Protein AF-A0A4Y7TVX5-F1 (afdb_monomer_lite)

Secondary structure (DSSP, 8-state):
------PPPPPPPP---------------------HHHHHHHHHHHHHHHHHHT-S-HHHHHHHHHHHHHHHHHHHHHHHTTT-PPPHHHHHHHHHHHHHHHHHHHHHHH-HHHHHHHHHHHHT-TT--SS--SPPPP-TT-TTHHHHHHHHHHHTHHHHHHHHH-GGG--GGGPPPHHHHHHHHHHHHHHHHHHHHHHHH--

Organism: Coprinellus micaceus (NCBI:txid71717)

Foldseek 3Di:
DDDDDDDDDDDDDDDDDDDDDDDDDDDDDPPPPDDLPVLLVVLVCVVVVVVVVPDPDPPVVVVVVVVVVVVVVVVQVVCVVVVRHDDPVNVSLQVSLLSLLQVLLVLCVVDPVSVVLLQVLLVPDPVNPDPDRGAQHQDPVDPCSSLSSLVSCLSCVVSVCVSCVDVVNVSVSSDRDPSSSVVSVVVNVVVVVVVVVCVVVVD

Sequence (203 aa):
MSFFFKKRKPSKKIKAKADGTEELVDADADVDGYDDVEDDEVVRDEVEVDDAELADDDGSVAYNKAVVYSMRDKAILAMEDKGIILSTRDVNEALAIMPKVSGLARRVHDSAVLKERFDNLVAGDPTQNGMKHSLDRCVPTWWNSDHACLKAHLHFCKQVEQLTGLSENKLHAYRLTNGQWTITKELVEALAVCDIFIFIFIR

Radius of gyration: 21.41 Å; chains: 1; bounding box: 54×62×56 Å

Structure (mmCIF, N/CA/C/O backbone):
data_AF-A0A4Y7TVX5-F1
#
_entry.id   AF-A0A4Y7TVX5-F1
#
loop_
_atom_site.group_PDB
_atom_site.id
_atom_site.type_symbol
_atom_site.label_atom_id
_atom_site.label_alt_id
_atom_site.label_comp_id
_atom_site.label_asym_id
_atom_site.label_entity_id
_atom_site.label_seq_id
_atom_site.pdbx_PDB_ins_code
_atom_site.Cartn_x
_atom_site.Cartn_y
_atom_site.Cartn_z
_atom_site.occupancy
_atom_site.B_iso_or_equiv
_atom_site.auth_seq_id
_atom_site.auth_comp_id
_atom_site.auth_asym_id
_atom_site.auth_atom_id
_atom_site.pdbx_PDB_model_num
ATOM 1 N N . MET A 1 1 ? -9.797 -45.706 -3.598 1.00 39.34 1 MET A N 1
ATOM 2 C CA . MET A 1 1 ? -9.088 -44.901 -4.615 1.00 39.34 1 MET A CA 1
ATOM 3 C C . MET A 1 1 ? -10.090 -44.459 -5.666 1.00 39.34 1 MET A C 1
ATOM 5 O O . MET A 1 1 ? -10.582 -45.299 -6.405 1.00 39.34 1 MET A O 1
ATOM 9 N N . SER A 1 2 ? -10.413 -43.170 -5.714 1.00 41.44 2 SER A N 1
ATOM 10 C CA . SER A 1 2 ? -11.174 -42.565 -6.811 1.00 41.44 2 SER A CA 1
ATOM 11 C C . SER A 1 2 ? -10.702 -41.126 -6.965 1.00 41.44 2 SER A C 1
ATOM 13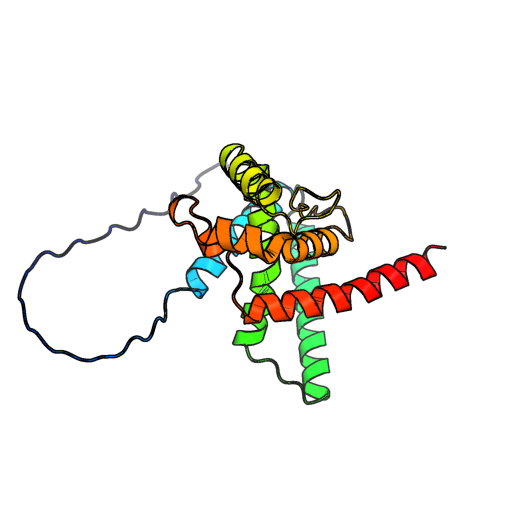 O O . SER A 1 2 ? -10.893 -40.295 -6.080 1.00 41.44 2 SER A O 1
ATOM 15 N N . PHE A 1 3 ? -10.011 -40.900 -8.071 1.00 42.12 3 PHE A N 1
ATOM 16 C CA . PHE A 1 3 ? -9.349 -39.671 -8.467 1.00 42.12 3 PHE A CA 1
ATOM 17 C C . PHE A 1 3 ? -10.253 -38.837 -9.396 1.00 42.12 3 PHE A C 1
ATOM 19 O O . PHE A 1 3 ? -10.979 -39.391 -10.215 1.00 42.12 3 PHE A O 1
ATOM 26 N N . PHE A 1 4 ? -10.134 -37.510 -9.275 1.00 48.91 4 PHE A N 1
ATOM 27 C CA . PHE A 1 4 ? -10.385 -36.462 -10.278 1.00 48.91 4 PHE A CA 1
ATOM 28 C C . PHE A 1 4 ? -11.725 -36.415 -11.037 1.00 48.91 4 PHE A C 1
ATOM 30 O O . PHE A 1 4 ? -11.845 -36.947 -12.131 1.00 48.91 4 PHE A O 1
ATOM 37 N N . PHE A 1 5 ? -12.633 -35.540 -10.586 1.00 51.53 5 PHE A N 1
ATOM 38 C CA . PHE A 1 5 ? -13.406 -34.684 -11.501 1.00 51.53 5 PHE A CA 1
ATOM 39 C C . PHE A 1 5 ? -13.570 -33.279 -10.901 1.00 51.53 5 PHE A C 1
ATOM 41 O O . PHE A 1 5 ? -14.533 -32.977 -10.198 1.00 51.53 5 PHE A O 1
ATOM 48 N N . LYS A 1 6 ? -12.611 -32.393 -11.196 1.00 56.97 6 LYS A N 1
ATOM 49 C CA . LYS A 1 6 ? -12.739 -30.947 -10.961 1.00 56.97 6 LYS A CA 1
ATOM 50 C C . LYS A 1 6 ? -13.769 -30.409 -11.961 1.00 56.97 6 LYS A C 1
ATOM 52 O O . LYS A 1 6 ? -13.520 -30.404 -13.166 1.00 56.97 6 LYS A O 1
ATOM 57 N N . LYS A 1 7 ? -14.954 -30.008 -11.488 1.00 59.69 7 LYS A N 1
ATOM 58 C CA . LYS A 1 7 ? -15.980 -29.390 -12.346 1.00 59.69 7 LYS A CA 1
ATOM 59 C C . LYS A 1 7 ? -15.455 -28.039 -12.848 1.00 59.69 7 LYS A C 1
ATOM 61 O O . LYS A 1 7 ? -15.135 -27.168 -12.044 1.00 59.69 7 LYS A O 1
ATOM 66 N N . ARG A 1 8 ? -15.351 -27.864 -14.172 1.00 50.06 8 ARG A N 1
ATOM 67 C CA . ARG A 1 8 ? -15.027 -26.565 -14.790 1.00 50.06 8 ARG A CA 1
ATOM 68 C C . ARG A 1 8 ? -16.140 -25.558 -14.467 1.00 50.06 8 ARG A C 1
ATOM 70 O O . ARG A 1 8 ? -17.311 -25.867 -14.684 1.00 50.06 8 ARG A O 1
ATOM 77 N N . LYS A 1 9 ? -15.784 -24.366 -13.972 1.00 65.12 9 LYS A N 1
ATOM 78 C CA . LYS A 1 9 ? -16.726 -23.241 -13.826 1.00 65.12 9 LYS A CA 1
ATOM 79 C C . LYS A 1 9 ? -17.190 -22.787 -15.229 1.00 65.12 9 LYS A C 1
ATOM 81 O O . LYS A 1 9 ? -16.352 -22.721 -16.130 1.00 65.12 9 LYS A O 1
ATOM 86 N N . PRO A 1 10 ? -18.484 -22.497 -15.457 1.00 49.22 10 PRO A N 1
ATOM 87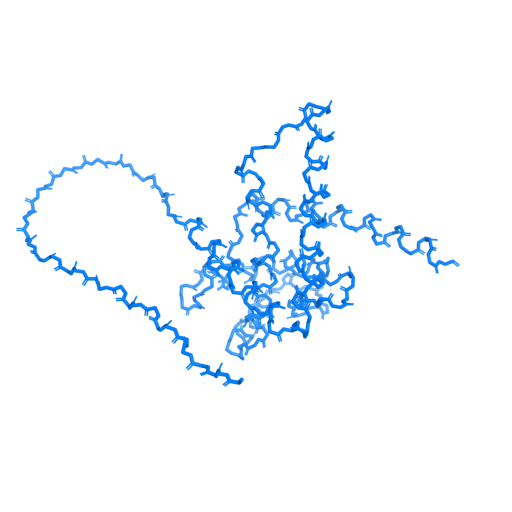 C CA . PRO A 1 10 ? -18.955 -22.003 -16.750 1.00 49.22 10 PRO A CA 1
ATOM 88 C C . PRO A 1 10 ? -18.525 -20.544 -16.979 1.00 49.22 10 PRO A C 1
ATOM 90 O O . PRO A 1 10 ? -18.664 -19.705 -16.093 1.00 49.22 10 PRO A O 1
ATOM 93 N N . SER A 1 11 ? -18.031 -20.233 -18.180 1.00 41.69 11 SER A N 1
ATOM 94 C CA . SER A 1 11 ? -17.676 -18.869 -18.595 1.00 41.69 11 SER A CA 1
ATOM 95 C C . SER A 1 11 ? -18.926 -17.992 -18.762 1.00 41.69 11 SER A C 1
ATOM 97 O O . SER A 1 11 ? -19.876 -18.387 -19.448 1.00 41.69 11 SER A O 1
ATOM 99 N N . LYS A 1 12 ? -18.914 -16.789 -18.177 1.00 54.34 12 LYS A N 1
ATOM 100 C CA . LYS A 1 12 ? -19.988 -15.784 -18.262 1.00 54.34 12 LYS A CA 1
ATOM 101 C C . LYS A 1 12 ? -20.145 -15.321 -19.723 1.00 54.34 12 LYS A C 1
ATOM 103 O O . LYS A 1 12 ? -19.184 -14.876 -20.341 1.00 54.34 12 LYS A O 1
ATOM 108 N N . LYS A 1 13 ? -21.346 -15.453 -20.298 1.00 39.19 13 LYS A N 1
ATOM 109 C CA . LYS A 1 13 ? -21.673 -14.935 -21.640 1.00 39.19 13 LYS A CA 1
ATOM 110 C C . LYS A 1 13 ? -22.121 -13.479 -21.520 1.00 39.19 13 LYS A C 1
ATOM 112 O O . LYS A 1 13 ? -23.157 -13.220 -20.912 1.00 39.19 13 LYS A O 1
ATOM 117 N N . ILE A 1 14 ? -21.377 -12.554 -22.122 1.00 34.06 14 ILE A N 1
ATOM 118 C CA . ILE A 1 14 ? -21.782 -11.149 -22.258 1.00 34.06 14 ILE A CA 1
ATOM 119 C C . ILE A 1 14 ? -22.805 -11.066 -23.399 1.00 34.06 14 ILE A C 1
ATOM 121 O O . ILE A 1 14 ? -22.520 -11.469 -24.526 1.00 34.06 14 ILE A O 1
ATOM 125 N N . LYS A 1 15 ? -24.019 -10.590 -23.106 1.00 35.41 15 LYS A N 1
ATOM 126 C CA . LYS A 1 15 ? -25.017 -10.246 -24.127 1.00 35.41 15 LYS A CA 1
ATOM 127 C C . LYS A 1 15 ? -24.782 -8.799 -24.553 1.00 35.41 15 LYS A C 1
ATOM 129 O O . LYS A 1 15 ? -25.090 -7.894 -23.788 1.00 35.41 15 LYS A O 1
ATOM 134 N N . ALA A 1 16 ? -24.288 -8.591 -25.769 1.00 34.50 16 ALA A N 1
ATOM 135 C CA . ALA A 1 16 ? -24.396 -7.299 -26.434 1.00 34.50 16 ALA A CA 1
ATOM 136 C C . ALA A 1 16 ? -25.861 -7.083 -26.848 1.00 34.50 16 ALA A C 1
ATOM 138 O O . ALA A 1 16 ? -26.451 -7.950 -27.499 1.00 34.50 16 ALA A O 1
ATOM 139 N N . LYS A 1 17 ? -26.456 -5.951 -26.466 1.00 34.97 17 LYS A N 1
ATOM 140 C CA . LYS A 1 17 ? -27.671 -5.443 -27.107 1.00 34.97 17 LYS A CA 1
ATOM 141 C C . LYS A 1 17 ? -27.288 -4.234 -27.949 1.00 34.97 17 LYS A C 1
ATOM 143 O O . LYS A 1 17 ? -26.806 -3.244 -27.416 1.00 34.97 17 LYS A O 1
ATOM 148 N N . ALA A 1 18 ? -27.501 -4.366 -29.252 1.00 35.66 18 ALA A N 1
ATOM 149 C CA . ALA A 1 18 ? -27.709 -3.243 -30.145 1.00 35.66 18 ALA A CA 1
ATOM 150 C C . ALA A 1 18 ? -29.153 -2.764 -29.961 1.00 35.66 18 ALA A C 1
ATOM 152 O O . ALA A 1 18 ? -30.051 -3.605 -29.980 1.00 35.66 18 ALA A O 1
ATOM 153 N N . ASP A 1 19 ? -29.358 -1.467 -29.760 1.00 31.84 19 ASP A N 1
ATOM 154 C CA . ASP A 1 19 ? -30.293 -0.671 -30.562 1.00 31.84 19 ASP A CA 1
ATOM 155 C C . ASP A 1 19 ? -30.074 0.812 -30.246 1.00 31.84 19 ASP A C 1
ATOM 157 O O . ASP A 1 19 ? -29.881 1.180 -29.087 1.00 31.84 19 ASP A O 1
ATOM 161 N N . GLY A 1 20 ? -30.037 1.639 -31.284 1.00 32.59 20 GLY A N 1
ATOM 162 C CA . GLY A 1 20 ? -29.835 3.074 -31.164 1.00 32.59 20 GLY A CA 1
ATOM 163 C C . GLY A 1 20 ? -31.165 3.786 -30.983 1.00 32.59 20 GLY A C 1
ATOM 164 O O . GLY A 1 20 ? -32.088 3.584 -31.765 1.00 32.59 20 GLY A O 1
ATOM 165 N N . THR A 1 21 ? -31.254 4.675 -29.999 1.00 27.78 21 THR A N 1
ATOM 166 C CA . THR A 1 21 ? -32.094 5.869 -30.113 1.00 27.78 21 THR A CA 1
ATOM 167 C C . THR A 1 21 ? -31.519 6.957 -29.215 1.00 27.78 21 THR A C 1
ATOM 169 O O . THR A 1 21 ? -31.191 6.730 -28.055 1.00 27.78 21 THR A O 1
ATOM 172 N N . GLU A 1 22 ? -31.332 8.114 -29.822 1.00 31.73 22 GLU A N 1
ATOM 173 C CA . GLU A 1 22 ? -30.731 9.328 -29.298 1.00 31.73 22 GLU A CA 1
ATOM 174 C C . GLU A 1 22 ? -31.824 10.170 -28.632 1.00 31.73 22 GLU A C 1
ATOM 176 O O . GLU A 1 22 ? -32.790 10.561 -29.284 1.00 31.73 22 GLU A O 1
ATOM 181 N N . GLU A 1 23 ? -31.674 10.445 -27.336 1.00 27.95 23 GLU A N 1
ATOM 182 C CA . GLU A 1 23 ? -32.409 11.501 -26.641 1.00 27.95 23 GLU A CA 1
ATOM 183 C C . GLU A 1 23 ? -31.447 12.215 -25.683 1.00 27.95 23 GLU A C 1
ATOM 185 O O . GLU A 1 23 ? -30.869 11.616 -24.776 1.00 27.95 23 GLU A O 1
ATOM 190 N N . LEU A 1 24 ? -31.228 13.499 -25.966 1.00 32.81 24 LEU A N 1
ATOM 191 C CA . LEU A 1 24 ? -30.401 14.419 -25.197 1.00 32.81 24 LEU A CA 1
ATOM 192 C C . LEU A 1 24 ? -31.153 14.844 -23.934 1.00 32.81 24 LEU A C 1
ATOM 194 O O . LEU A 1 24 ? -32.190 15.499 -24.029 1.00 32.81 24 LEU A O 1
ATOM 198 N N . VAL A 1 25 ? -30.588 14.543 -22.767 1.00 29.70 25 VAL A N 1
ATOM 199 C CA . VAL A 1 25 ? -30.888 15.246 -21.515 1.00 29.70 25 VAL A CA 1
ATOM 200 C C . VAL A 1 25 ? -29.582 15.517 -20.775 1.00 29.70 25 VAL A C 1
ATOM 202 O O . VAL A 1 25 ? -28.940 14.605 -20.260 1.00 29.70 25 VAL A O 1
ATOM 205 N N . ASP A 1 26 ? -29.197 16.793 -20.758 1.00 29.80 26 ASP A N 1
ATOM 206 C CA . ASP A 1 26 ? -28.144 17.333 -19.906 1.00 29.80 26 ASP A CA 1
ATOM 207 C C . ASP A 1 26 ? -28.534 17.171 -18.431 1.00 29.80 26 ASP A C 1
ATOM 209 O O . ASP A 1 26 ? -29.563 17.684 -17.981 1.00 29.80 26 ASP A O 1
ATOM 213 N N . ALA A 1 27 ? -27.683 16.489 -17.669 1.00 31.22 27 ALA A N 1
ATOM 214 C CA . ALA A 1 27 ? -27.631 16.595 -16.221 1.00 31.22 27 ALA A CA 1
ATOM 215 C C . ALA A 1 27 ? -26.181 16.381 -15.772 1.00 31.22 27 ALA A C 1
ATOM 217 O O . ALA A 1 27 ? -25.709 15.249 -15.675 1.00 31.22 27 ALA A O 1
ATOM 218 N N . ASP A 1 28 ? -25.494 17.495 -15.513 1.00 35.91 28 ASP A N 1
ATOM 219 C CA . ASP A 1 28 ? -24.263 17.549 -14.732 1.00 35.91 28 ASP A CA 1
ATOM 220 C C . ASP A 1 28 ? -24.446 16.791 -13.411 1.00 35.91 28 ASP A C 1
ATOM 222 O O . ASP A 1 28 ? -25.158 17.232 -12.504 1.00 35.91 28 ASP A O 1
ATOM 226 N N . ALA A 1 29 ? -23.773 15.651 -13.309 1.00 31.75 29 ALA A N 1
ATOM 227 C CA . ALA A 1 29 ? -23.413 15.007 -12.058 1.00 31.75 29 ALA A CA 1
ATOM 228 C C . ALA A 1 29 ? -22.184 14.125 -12.317 1.00 31.75 29 ALA A C 1
ATOM 230 O O . ALA A 1 29 ? -22.297 12.908 -12.450 1.00 31.75 29 ALA A O 1
ATOM 231 N N . ASP A 1 30 ? -21.005 14.749 -12.379 1.00 33.97 30 ASP A N 1
ATOM 232 C CA . ASP A 1 30 ? -19.734 14.061 -12.139 1.00 33.97 30 ASP A CA 1
ATOM 233 C C . ASP A 1 30 ? -19.726 13.558 -10.686 1.00 33.97 30 ASP A C 1
ATOM 235 O O . ASP A 1 30 ? -19.250 14.213 -9.757 1.00 33.97 30 ASP A O 1
ATOM 239 N N . VAL A 1 31 ? -20.311 12.382 -10.480 1.00 36.97 31 VAL A N 1
ATOM 240 C CA . VAL A 1 31 ? -19.983 11.509 -9.359 1.00 36.97 31 VAL A CA 1
ATOM 241 C C . VAL A 1 31 ? -19.119 10.412 -9.956 1.00 36.97 31 VAL A C 1
ATOM 243 O O . VAL A 1 31 ? -19.619 9.391 -10.424 1.00 36.97 31 VAL A O 1
ATOM 246 N N . ASP A 1 32 ? -17.811 10.662 -9.969 1.00 37.00 32 ASP A N 1
ATOM 247 C CA . ASP A 1 32 ? -16.786 9.654 -10.229 1.00 37.00 32 ASP A CA 1
ATOM 248 C C . ASP A 1 32 ? -16.799 8.645 -9.068 1.00 37.00 32 ASP A C 1
ATOM 250 O O . ASP A 1 32 ? -16.062 8.742 -8.089 1.00 37.00 32 ASP A O 1
ATOM 254 N N . GLY A 1 33 ? -17.776 7.742 -9.117 1.00 41.12 33 GLY A N 1
ATOM 255 C CA . GLY A 1 33 ? -17.950 6.612 -8.217 1.00 41.12 33 GLY A CA 1
ATOM 256 C C . GLY A 1 33 ? -17.615 5.325 -8.955 1.00 41.12 33 GLY A C 1
ATOM 257 O O . GLY A 1 33 ? -18.499 4.501 -9.169 1.00 41.12 33 GLY A O 1
ATOM 258 N N . TYR A 1 34 ? -16.366 5.178 -9.396 1.00 39.47 34 TYR A N 1
ATOM 259 C CA . TYR A 1 34 ? -15.879 3.951 -10.024 1.00 39.47 34 TYR A CA 1
ATOM 260 C C . TYR A 1 34 ? -15.229 3.016 -8.988 1.00 39.47 34 TYR A C 1
ATOM 262 O O . TYR A 1 34 ? -14.190 3.320 -8.413 1.00 39.47 34 TYR A O 1
ATOM 270 N N . ASP A 1 35 ? -15.892 1.883 -8.750 1.00 44.88 35 ASP A N 1
ATOM 271 C CA . ASP A 1 35 ? -15.342 0.512 -8.720 1.00 44.88 35 ASP A CA 1
ATOM 272 C C . ASP A 1 35 ? -14.116 0.135 -7.849 1.00 44.88 35 ASP A C 1
ATOM 274 O O . ASP A 1 35 ? -13.531 -0.925 -8.048 1.00 44.88 35 ASP A O 1
ATOM 278 N N . ASP A 1 36 ? -13.743 0.925 -6.839 1.00 54.88 36 ASP A N 1
ATOM 279 C CA . ASP A 1 36 ? -12.597 0.610 -5.949 1.00 54.88 36 ASP A CA 1
ATOM 280 C C . ASP A 1 36 ? -12.765 -0.728 -5.186 1.00 54.88 36 ASP A C 1
ATOM 282 O O . ASP A 1 36 ? -11.791 -1.388 -4.839 1.00 54.88 36 ASP A O 1
ATOM 286 N N . VAL A 1 37 ? -14.007 -1.183 -4.968 1.00 56.22 37 VAL A N 1
ATOM 287 C CA . VAL A 1 37 ? -14.283 -2.445 -4.254 1.00 56.22 37 VAL A CA 1
ATOM 288 C C . VAL A 1 37 ? -13.970 -3.679 -5.107 1.00 56.22 37 VAL A C 1
ATOM 290 O O . VAL A 1 37 ? -13.442 -4.653 -4.569 1.00 56.22 37 VAL A O 1
ATOM 293 N N . GLU A 1 38 ? -14.283 -3.661 -6.410 1.00 59.22 38 GLU A N 1
ATOM 294 C CA . GLU A 1 38 ? -13.967 -4.791 -7.298 1.00 59.22 38 GLU A CA 1
ATOM 295 C C . GLU A 1 38 ? -12.449 -4.900 -7.512 1.00 59.22 38 GLU A C 1
ATOM 297 O O . GLU A 1 38 ? -11.896 -5.999 -7.436 1.00 59.22 38 GLU A O 1
ATOM 302 N N . ASP A 1 39 ? -11.756 -3.770 -7.682 1.00 63.81 39 ASP A N 1
ATOM 303 C CA . ASP A 1 39 ? -10.292 -3.731 -7.799 1.00 63.81 39 ASP A CA 1
ATOM 304 C C . ASP A 1 39 ? -9.601 -4.235 -6.509 1.00 63.81 39 ASP A C 1
ATOM 306 O O . ASP A 1 39 ? -8.643 -5.015 -6.581 1.00 63.81 39 ASP A O 1
ATOM 310 N N . ASP A 1 40 ? -10.115 -3.875 -5.326 1.00 68.56 40 ASP A N 1
ATOM 311 C CA . ASP A 1 40 ? -9.623 -4.361 -4.027 1.00 68.56 40 ASP A CA 1
ATOM 312 C C . ASP A 1 40 ? -9.795 -5.878 -3.845 1.00 68.56 40 ASP A C 1
ATOM 314 O O . ASP A 1 40 ? -8.924 -6.542 -3.268 1.00 68.56 40 ASP A O 1
ATOM 318 N N . GLU A 1 41 ? -10.917 -6.436 -4.308 1.00 66.88 41 GLU A N 1
ATOM 319 C CA . GLU A 1 41 ? -11.187 -7.876 -4.254 1.00 66.88 41 GLU A CA 1
ATOM 320 C C . GLU A 1 41 ? -10.237 -8.640 -5.185 1.00 66.88 41 GLU A C 1
ATOM 322 O O . GLU A 1 41 ? -9.640 -9.633 -4.769 1.00 66.88 41 GLU A O 1
ATOM 327 N N . VAL A 1 42 ? -9.994 -8.126 -6.396 1.00 67.19 42 VAL A N 1
ATOM 328 C CA . VAL A 1 42 ? -9.050 -8.719 -7.359 1.00 67.19 42 VAL A CA 1
ATOM 329 C C . VAL A 1 42 ? -7.629 -8.765 -6.798 1.00 67.19 42 VAL A C 1
ATOM 331 O O . VAL A 1 42 ? -6.966 -9.800 -6.882 1.00 67.19 42 VAL A O 1
ATOM 334 N N . VAL A 1 43 ? -7.149 -7.675 -6.195 1.00 73.12 43 VAL A N 1
ATOM 335 C CA . VAL A 1 43 ? -5.804 -7.639 -5.596 1.00 73.12 43 VAL A CA 1
ATOM 336 C C . VAL A 1 43 ? -5.699 -8.614 -4.428 1.00 73.12 43 VAL A C 1
ATOM 338 O O . VAL A 1 43 ? -4.681 -9.291 -4.280 1.00 73.12 43 VAL A O 1
ATOM 341 N N . ARG A 1 44 ? -6.744 -8.715 -3.604 1.00 66.69 44 ARG A N 1
ATOM 342 C CA . ARG A 1 44 ? -6.774 -9.638 -2.468 1.00 66.69 44 ARG A CA 1
ATOM 343 C C . ARG A 1 44 ? -6.759 -11.093 -2.924 1.00 66.69 44 ARG A C 1
ATOM 345 O O . ARG A 1 44 ? -5.963 -11.864 -2.397 1.00 66.69 44 ARG A O 1
ATOM 352 N N . ASP A 1 45 ? -7.555 -11.444 -3.928 1.00 63.28 45 ASP A N 1
ATOM 353 C CA . ASP A 1 45 ? -7.577 -12.786 -4.512 1.00 63.28 45 ASP A CA 1
ATOM 354 C C . ASP A 1 45 ? -6.211 -13.164 -5.111 1.00 63.28 45 ASP A C 1
ATOM 356 O O . ASP A 1 45 ? -5.735 -14.279 -4.905 1.00 63.28 45 ASP A O 1
ATOM 360 N N . GLU A 1 46 ? -5.528 -12.241 -5.798 1.00 64.00 46 GLU A N 1
ATOM 361 C CA . GLU A 1 46 ? -4.183 -12.486 -6.346 1.00 64.00 46 GLU A CA 1
ATOM 362 C C . GLU A 1 46 ? -3.094 -12.691 -5.276 1.00 64.00 46 GLU A C 1
ATOM 364 O O . GLU A 1 46 ? -2.044 -13.278 -5.561 1.00 64.00 46 GLU A O 1
ATOM 369 N N . VAL A 1 47 ? -3.305 -12.178 -4.063 1.00 61.66 47 VAL A N 1
ATOM 370 C CA . VAL A 1 47 ? -2.405 -12.393 -2.922 1.00 61.66 47 VAL A CA 1
ATOM 371 C C . VAL A 1 47 ? -2.768 -13.693 -2.197 1.00 61.66 47 VAL A C 1
ATOM 373 O O . VAL A 1 47 ? -1.880 -14.498 -1.924 1.00 61.66 47 VAL A O 1
ATOM 376 N N . GLU A 1 48 ? -4.058 -13.953 -1.953 1.00 60.72 48 GLU A N 1
ATOM 377 C CA . GLU A 1 48 ? -4.526 -15.164 -1.259 1.00 60.72 48 GLU A CA 1
ATOM 378 C C . GLU A 1 48 ? -4.277 -16.456 -2.059 1.00 60.72 48 GLU A C 1
ATOM 380 O O . GLU A 1 48 ? -3.973 -17.492 -1.466 1.00 60.72 48 GLU A O 1
ATOM 385 N N . VAL A 1 49 ? -4.386 -16.420 -3.394 1.00 55.66 49 VAL A N 1
ATOM 386 C CA . VAL A 1 49 ? -4.121 -17.591 -4.252 1.00 55.66 49 VAL A CA 1
ATOM 387 C C . VAL A 1 49 ? -2.664 -18.052 -4.148 1.00 55.66 49 VAL A C 1
ATOM 389 O O . VAL A 1 49 ? -2.419 -19.256 -4.117 1.00 55.66 49 VAL A O 1
ATOM 392 N N . ASP A 1 50 ? -1.714 -17.127 -4.031 1.00 51.94 50 ASP A N 1
ATOM 393 C CA . ASP A 1 50 ? -0.285 -17.459 -3.974 1.00 51.94 50 ASP A CA 1
ATOM 394 C C . ASP A 1 50 ? 0.175 -17.877 -2.568 1.00 51.94 50 ASP A C 1
ATOM 396 O O . ASP A 1 50 ? 1.017 -18.768 -2.446 1.00 51.94 50 ASP A O 1
ATOM 400 N N . ASP A 1 51 ? -0.410 -17.320 -1.497 1.00 55.47 51 ASP A N 1
ATOM 401 C CA . ASP A 1 51 ? -0.190 -17.826 -0.129 1.00 55.47 51 ASP A CA 1
ATOM 402 C C . ASP A 1 51 ? -0.589 -19.308 -0.013 1.00 55.47 51 ASP A C 1
ATOM 404 O O . ASP A 1 51 ? 0.052 -20.081 0.703 1.00 55.47 51 ASP A O 1
ATOM 408 N N . ALA A 1 52 ? -1.611 -19.732 -0.766 1.00 55.19 52 ALA A N 1
ATOM 409 C CA . ALA A 1 52 ? -2.012 -21.131 -0.852 1.00 55.19 52 ALA A CA 1
ATOM 410 C C . ALA A 1 52 ? -1.033 -22.001 -1.669 1.00 55.19 52 ALA A C 1
ATOM 412 O O . ALA A 1 52 ? -0.928 -23.195 -1.394 1.00 55.19 52 ALA A O 1
ATOM 413 N N . GLU A 1 53 ? -0.295 -21.444 -2.640 1.00 53.31 53 GLU A N 1
ATOM 414 C CA . GLU A 1 53 ? 0.724 -22.189 -3.405 1.00 53.31 53 GLU A CA 1
ATOM 415 C C . GLU A 1 53 ? 2.022 -22.426 -2.610 1.00 53.31 53 GLU A C 1
ATOM 417 O O . GLU A 1 53 ? 2.756 -23.373 -2.900 1.00 53.31 53 GLU A O 1
ATOM 422 N N . LEU A 1 54 ? 2.293 -21.619 -1.578 1.00 54.66 54 LEU A N 1
ATOM 423 C CA . LEU A 1 54 ? 3.436 -21.789 -0.669 1.00 54.66 54 LEU A CA 1
ATOM 424 C C . LEU A 1 54 ? 3.145 -22.707 0.535 1.00 54.66 54 LEU A C 1
ATOM 426 O O . LEU A 1 54 ? 4.053 -22.984 1.323 1.00 54.66 54 LEU A O 1
ATOM 430 N N . ALA A 1 55 ? 1.906 -23.183 0.694 1.00 56.25 55 ALA A N 1
ATOM 431 C CA . ALA A 1 55 ? 1.459 -23.923 1.870 1.00 56.25 55 ALA A CA 1
ATOM 432 C C . ALA A 1 55 ? 1.335 -25.436 1.605 1.00 56.25 55 ALA A C 1
ATOM 434 O O . ALA A 1 55 ? 0.382 -25.905 0.990 1.00 56.25 55 ALA A O 1
ATOM 435 N N . ASP A 1 56 ? 2.267 -26.218 2.155 1.00 57.09 56 ASP A N 1
ATOM 436 C CA . ASP A 1 56 ? 2.187 -27.692 2.199 1.00 57.09 56 ASP A CA 1
ATOM 437 C C . ASP A 1 56 ? 1.237 -28.196 3.323 1.00 57.09 56 ASP A C 1
ATOM 439 O O . ASP A 1 56 ? 0.996 -29.394 3.449 1.00 57.09 56 ASP A O 1
ATOM 443 N N . ASP A 1 57 ? 0.658 -27.294 4.140 1.00 62.47 57 ASP A N 1
ATOM 444 C CA . ASP A 1 57 ? -0.289 -27.626 5.222 1.00 62.47 57 ASP A CA 1
ATOM 445 C C . ASP A 1 57 ? -1.419 -26.584 5.398 1.00 62.47 57 ASP A C 1
ATOM 447 O O . ASP A 1 57 ? -1.303 -25.604 6.143 1.00 62.47 57 ASP A O 1
ATOM 451 N N . ASP A 1 58 ? -2.544 -26.855 4.731 1.00 69.50 58 ASP A N 1
ATOM 452 C CA . ASP A 1 58 ? -3.817 -26.110 4.759 1.00 69.50 58 ASP A CA 1
ATOM 453 C C . ASP A 1 58 ? -4.378 -25.906 6.187 1.00 69.50 58 ASP A C 1
ATOM 455 O O . ASP A 1 58 ? -4.997 -24.883 6.497 1.00 69.50 58 ASP A O 1
ATOM 459 N N . GLY A 1 59 ? -4.105 -26.838 7.113 1.00 73.38 59 GLY A N 1
ATOM 460 C CA . GLY A 1 59 ? -4.611 -26.772 8.487 1.00 73.38 59 GLY A CA 1
ATOM 461 C C . GLY A 1 59 ? -3.998 -25.636 9.311 1.00 73.38 59 GLY A C 1
ATOM 462 O O . GLY A 1 59 ? -4.711 -24.937 10.041 1.00 73.38 59 GLY A O 1
ATOM 463 N N . SER A 1 60 ? -2.687 -25.418 9.182 1.00 72.81 60 SER A N 1
ATOM 464 C CA . SER A 1 60 ? -1.980 -24.354 9.907 1.00 72.81 60 SER A CA 1
ATOM 465 C C . SER A 1 60 ? -2.388 -22.955 9.430 1.00 72.81 60 SER A C 1
ATOM 467 O O . SER A 1 60 ? -2.572 -22.047 10.244 1.00 72.81 60 SER A O 1
ATOM 469 N N . VAL A 1 61 ? -2.612 -22.797 8.122 1.00 72.06 61 VAL A N 1
ATOM 470 C CA . VAL A 1 61 ? -3.011 -21.531 7.494 1.00 72.06 61 VAL A CA 1
ATOM 471 C C . VAL A 1 61 ? -4.404 -21.121 7.956 1.00 72.06 61 VAL A C 1
ATOM 473 O O . VAL A 1 61 ? -4.595 -19.992 8.417 1.00 72.06 61 VAL A O 1
ATOM 476 N N . ALA A 1 62 ? -5.369 -22.045 7.914 1.00 77.69 62 ALA A N 1
ATOM 477 C CA . ALA A 1 62 ? -6.733 -21.782 8.364 1.00 77.69 62 ALA A CA 1
ATOM 478 C C . ALA A 1 62 ? -6.782 -21.387 9.850 1.00 77.69 62 ALA A C 1
ATOM 480 O O . ALA A 1 62 ? -7.480 -20.439 10.225 1.00 77.69 62 ALA A O 1
ATOM 481 N N . TYR A 1 63 ? -6.004 -22.073 10.692 1.00 81.25 63 TYR A N 1
ATOM 482 C CA . TYR A 1 63 ? -5.895 -21.744 12.111 1.00 81.25 63 TYR A CA 1
ATOM 483 C C . TYR A 1 63 ? -5.283 -20.355 12.333 1.00 81.25 63 TYR A C 1
ATOM 485 O O . TYR A 1 63 ? -5.870 -19.535 13.040 1.00 81.25 63 TYR A O 1
ATOM 493 N N . ASN A 1 64 ? -4.146 -20.057 11.698 1.00 79.94 64 ASN A N 1
ATOM 494 C CA . ASN A 1 64 ? -3.482 -18.759 11.830 1.00 79.94 64 ASN A CA 1
ATOM 495 C C . ASN A 1 64 ? -4.398 -17.614 11.377 1.00 79.94 64 ASN A C 1
ATOM 497 O O . ASN A 1 64 ? -4.529 -16.617 12.088 1.00 79.94 64 ASN A O 1
ATOM 501 N N . LYS A 1 65 ? -5.110 -17.786 10.255 1.00 80.50 65 LYS A N 1
ATOM 502 C CA . LYS A 1 65 ? -6.096 -16.818 9.753 1.00 80.50 65 LYS A CA 1
ATOM 503 C C . LYS A 1 65 ? -7.214 -16.579 10.777 1.00 80.50 65 LYS A C 1
ATOM 505 O O . LYS A 1 65 ? -7.537 -15.430 11.079 1.00 80.50 65 LYS A O 1
ATOM 510 N N . ALA A 1 66 ? -7.752 -17.639 11.386 1.00 80.69 66 ALA A N 1
ATOM 511 C CA . ALA A 1 66 ? -8.770 -17.523 12.434 1.00 80.69 66 ALA A CA 1
ATOM 512 C C . ALA A 1 66 ? -8.254 -16.803 13.695 1.00 80.69 66 ALA A C 1
ATOM 514 O O . ALA A 1 66 ? -8.961 -15.971 14.269 1.00 80.69 66 ALA A O 1
ATOM 515 N N . VAL A 1 67 ? -7.016 -17.082 14.112 1.00 86.12 67 VAL A N 1
ATOM 516 C CA . VAL A 1 67 ? -6.375 -16.413 15.255 1.00 86.12 67 VAL A CA 1
ATOM 517 C C . VAL A 1 67 ? -6.190 -14.920 14.981 1.00 86.12 67 VAL A C 1
ATOM 519 O O . VAL A 1 67 ? -6.541 -14.103 15.834 1.00 86.12 67 VAL A O 1
ATOM 522 N N . VAL A 1 68 ? -5.705 -14.551 13.793 1.00 82.25 68 VAL A N 1
ATOM 523 C CA . VAL A 1 68 ? -5.530 -13.147 13.388 1.00 82.25 68 VAL A CA 1
ATOM 524 C C . VAL A 1 68 ? -6.867 -12.408 13.378 1.00 82.25 68 VAL A C 1
ATOM 526 O O . VAL A 1 68 ? -6.965 -11.338 13.982 1.00 82.25 68 VAL A O 1
ATOM 529 N N . TYR A 1 69 ? -7.917 -12.985 12.785 1.00 83.31 69 TYR A N 1
ATOM 530 C CA . TYR A 1 69 ? -9.245 -12.363 12.810 1.00 83.31 69 TYR A CA 1
ATOM 531 C C . TYR A 1 69 ? -9.778 -12.198 14.234 1.00 83.31 69 TYR A C 1
ATOM 533 O O . TYR A 1 69 ? -10.250 -11.119 14.580 1.00 83.31 69 TYR A O 1
ATOM 541 N N . SER A 1 70 ? -9.611 -13.201 15.100 1.00 88.38 70 SER A N 1
ATOM 542 C CA . SER A 1 70 ? -10.020 -13.085 16.503 1.00 88.38 70 SER A CA 1
ATOM 543 C C . SER A 1 70 ? -9.268 -11.977 17.248 1.00 88.38 70 SER A C 1
ATOM 545 O O . SER A 1 70 ? -9.868 -11.263 18.053 1.00 88.38 70 SER A O 1
ATOM 547 N N . MET A 1 71 ? -7.964 -11.814 17.002 1.00 88.69 71 MET A N 1
ATOM 548 C CA . MET A 1 71 ? -7.178 -10.734 17.608 1.00 88.69 71 MET A CA 1
ATOM 549 C C . MET A 1 71 ? -7.618 -9.361 17.104 1.00 88.69 71 MET A C 1
ATOM 551 O O . MET A 1 71 ? -7.773 -8.446 17.913 1.00 88.69 71 MET A O 1
ATOM 555 N N . ARG A 1 72 ? -7.882 -9.230 15.801 1.00 87.50 72 ARG A N 1
ATOM 556 C CA . ARG A 1 72 ? -8.421 -8.004 15.206 1.00 87.50 72 ARG A CA 1
ATOM 557 C C . ARG A 1 72 ? -9.760 -7.629 15.834 1.00 87.50 72 ARG A C 1
ATOM 559 O O . ARG A 1 72 ? -9.924 -6.497 16.270 1.00 87.50 72 ARG A O 1
ATOM 566 N N . ASP A 1 73 ? -10.691 -8.572 15.927 1.00 87.25 73 ASP A N 1
ATOM 567 C CA . ASP A 1 73 ? -12.032 -8.298 16.448 1.00 87.25 73 ASP A CA 1
ATOM 568 C C . ASP A 1 73 ? -11.977 -7.893 17.934 1.00 87.25 73 ASP A C 1
ATOM 570 O O . ASP A 1 73 ? -12.655 -6.958 18.355 1.00 87.25 73 ASP A O 1
ATOM 574 N N . LYS A 1 74 ? -11.082 -8.505 18.725 1.00 90.12 74 LYS A N 1
ATOM 575 C CA . LYS A 1 74 ? -10.802 -8.068 20.107 1.00 90.12 74 LYS A CA 1
ATOM 576 C C . LYS A 1 74 ? -10.219 -6.657 20.174 1.00 90.12 74 LYS A C 1
ATOM 578 O O . LYS A 1 74 ? -10.572 -5.904 21.077 1.00 90.12 74 LYS A O 1
ATOM 583 N N . ALA A 1 75 ? -9.322 -6.304 19.255 1.00 87.69 75 ALA A N 1
ATOM 584 C CA . ALA A 1 75 ? -8.753 -4.962 19.195 1.00 87.69 75 ALA A CA 1
ATOM 585 C C . ALA A 1 75 ? -9.821 -3.914 18.848 1.00 87.69 75 ALA A C 1
ATOM 587 O O . ALA A 1 75 ? -9.831 -2.850 19.459 1.00 87.69 75 ALA A O 1
ATOM 588 N N . ILE A 1 76 ? -10.743 -4.232 17.932 1.00 87.69 76 ILE A N 1
ATOM 589 C CA . ILE A 1 76 ? -11.881 -3.367 17.586 1.00 87.69 76 ILE A CA 1
ATOM 590 C C . ILE A 1 76 ? -12.769 -3.136 18.810 1.00 87.69 76 ILE A C 1
ATOM 592 O O . ILE A 1 76 ? -12.998 -1.986 19.169 1.00 87.69 76 ILE A O 1
ATOM 596 N N . LEU A 1 77 ? -13.161 -4.196 19.523 1.00 89.19 77 LEU A N 1
ATOM 597 C CA . LEU A 1 77 ? -13.947 -4.067 20.759 1.00 89.19 77 LEU A CA 1
ATOM 598 C C . LEU A 1 77 ? -13.235 -3.200 21.813 1.00 89.19 77 LEU A C 1
ATOM 600 O O . LEU A 1 77 ? -13.841 -2.327 22.425 1.00 89.19 77 LEU A O 1
ATOM 604 N N . ALA A 1 78 ? -11.921 -3.374 21.983 1.00 90.75 78 ALA A N 1
ATOM 605 C CA . ALA A 1 78 ? -11.140 -2.566 22.920 1.00 90.75 78 ALA A CA 1
ATOM 606 C C . ALA A 1 78 ? -11.011 -1.084 22.504 1.00 90.75 78 ALA A C 1
ATOM 608 O O . ALA A 1 78 ? -10.754 -0.227 23.355 1.00 90.75 78 ALA A O 1
ATOM 609 N N . MET A 1 79 ? -11.133 -0.774 21.210 1.00 90.62 79 MET A N 1
ATOM 610 C CA . MET A 1 79 ? -11.205 0.599 20.701 1.00 90.62 79 MET A CA 1
ATOM 611 C C . MET A 1 79 ? -12.598 1.197 20.921 1.00 90.62 79 MET A C 1
ATOM 613 O O . MET A 1 79 ? -12.693 2.339 21.375 1.00 90.62 79 MET A O 1
ATOM 617 N N . GLU A 1 80 ? -13.656 0.414 20.706 1.00 92.31 80 GLU A N 1
ATOM 618 C CA . GLU A 1 80 ? -15.041 0.819 20.970 1.00 92.31 80 GLU A CA 1
ATOM 619 C C . GLU A 1 80 ? -15.262 1.156 22.449 1.00 92.31 80 GLU A C 1
ATOM 621 O O . GLU A 1 80 ? -15.843 2.196 22.759 1.00 92.31 80 GLU A O 1
ATOM 626 N N . ASP A 1 81 ? -14.694 0.365 23.365 1.00 92.19 81 ASP A N 1
ATOM 627 C CA . ASP A 1 81 ? -14.712 0.635 24.811 1.00 92.19 81 ASP A CA 1
ATOM 628 C C . ASP A 1 81 ? -14.058 1.982 25.178 1.00 92.19 81 ASP A C 1
ATOM 630 O O . ASP A 1 81 ? -14.376 2.589 26.203 1.00 92.19 81 ASP A O 1
ATOM 634 N N . LYS A 1 82 ? -13.145 2.479 24.334 1.00 93.12 82 LYS A N 1
ATOM 635 C CA . LYS A 1 82 ? -12.492 3.792 24.476 1.00 93.12 82 LYS A CA 1
ATOM 636 C C . LYS A 1 82 ? -13.222 4.908 23.721 1.00 93.12 82 LYS A C 1
ATOM 638 O O . LYS A 1 82 ? -12.727 6.033 23.680 1.00 93.12 82 LYS A O 1
ATOM 643 N N . GLY A 1 83 ? -14.379 4.614 23.131 1.00 91.00 83 GLY A N 1
ATOM 644 C CA . GLY A 1 83 ? -15.174 5.548 22.337 1.00 91.00 83 GLY A CA 1
ATOM 645 C C . GLY A 1 83 ? -14.668 5.754 20.906 1.00 91.00 83 GLY A C 1
ATOM 646 O O . GLY A 1 83 ? -15.104 6.698 20.251 1.00 91.00 83 GLY A O 1
ATOM 647 N N . ILE A 1 84 ? -13.758 4.905 20.413 1.00 90.38 84 ILE A N 1
ATOM 648 C CA . ILE A 1 84 ? -13.256 4.949 19.035 1.00 90.38 84 ILE A CA 1
ATOM 649 C C . ILE A 1 84 ? -14.029 3.914 18.220 1.00 90.38 84 ILE A C 1
ATOM 651 O O . ILE A 1 84 ? -13.808 2.713 18.355 1.00 90.38 84 ILE A O 1
ATOM 655 N N . ILE A 1 85 ? -14.935 4.385 17.367 1.00 89.19 85 ILE A N 1
ATOM 656 C CA . ILE A 1 85 ? -15.744 3.531 16.494 1.00 89.19 85 ILE A CA 1
ATOM 657 C C . ILE A 1 85 ? -15.151 3.598 15.088 1.00 89.19 85 ILE A C 1
ATOM 659 O O . ILE A 1 85 ? -15.108 4.671 14.487 1.00 89.19 85 ILE A O 1
ATOM 663 N N . LEU A 1 86 ? -14.706 2.456 14.566 1.00 86.19 86 LEU A N 1
ATOM 664 C CA . LEU A 1 86 ? -14.241 2.341 13.185 1.00 86.19 86 LEU A CA 1
ATOM 665 C C . LEU A 1 86 ? -15.422 1.994 12.285 1.00 86.19 86 LEU A C 1
ATOM 667 O O . LEU A 1 86 ? -16.143 1.028 12.542 1.00 86.19 86 LEU A O 1
ATOM 671 N N . SER A 1 87 ? -15.622 2.757 11.212 1.00 89.31 87 SER A N 1
ATOM 672 C CA . SER A 1 87 ? -16.629 2.381 10.227 1.00 89.31 87 SER A CA 1
ATOM 673 C C . SER A 1 87 ? -16.152 1.171 9.419 1.00 89.31 87 SER A C 1
ATOM 675 O O . SER A 1 87 ? -14.954 0.952 9.232 1.00 89.31 87 SER A O 1
ATOM 677 N N . THR A 1 88 ? -17.088 0.390 8.874 1.00 87.50 88 THR A N 1
ATOM 678 C CA . THR A 1 88 ? -16.756 -0.725 7.970 1.00 87.50 88 THR A CA 1
ATOM 679 C C . THR A 1 88 ? -15.912 -0.266 6.779 1.00 87.50 88 THR A C 1
ATOM 681 O O . THR A 1 88 ? -15.049 -1.005 6.314 1.00 87.50 88 THR A O 1
ATOM 684 N N . ARG A 1 89 ? -16.125 0.971 6.315 1.00 87.62 89 ARG A N 1
ATOM 685 C CA . ARG A 1 89 ? -15.333 1.585 5.250 1.00 87.62 89 ARG A CA 1
ATOM 686 C C . ARG A 1 89 ? -13.876 1.763 5.674 1.00 87.62 89 ARG A C 1
ATOM 688 O O . ARG A 1 89 ? -13.004 1.330 4.935 1.00 87.62 89 ARG A O 1
ATOM 695 N N . ASP A 1 90 ? -13.620 2.325 6.855 1.00 87.00 90 ASP A N 1
ATOM 696 C CA . ASP A 1 90 ? -12.248 2.579 7.324 1.00 87.00 90 ASP A CA 1
ATOM 697 C C . ASP A 1 90 ? -11.492 1.257 7.558 1.00 87.00 90 ASP A C 1
ATOM 699 O O . ASP A 1 90 ? -10.311 1.135 7.235 1.00 87.00 90 ASP A O 1
ATOM 703 N N . VAL A 1 91 ? -12.194 0.225 8.048 1.00 87.81 91 VAL A N 1
ATOM 704 C CA . VAL A 1 91 ? -11.633 -1.129 8.183 1.00 87.81 91 VAL A CA 1
ATOM 705 C C . VAL A 1 91 ? -11.274 -1.715 6.818 1.00 87.81 91 VAL A C 1
ATOM 707 O O . VAL A 1 91 ? -10.183 -2.259 6.660 1.00 87.81 91 VAL A O 1
ATOM 710 N N . ASN A 1 92 ? -12.161 -1.612 5.827 1.00 88.00 92 ASN A N 1
ATOM 711 C CA . ASN A 1 92 ? -11.889 -2.117 4.481 1.00 88.00 92 ASN A CA 1
ATOM 712 C C . ASN A 1 92 ? -10.735 -1.364 3.813 1.00 88.00 92 ASN A C 1
ATOM 714 O O . ASN A 1 92 ? -9.857 -2.002 3.234 1.00 88.00 92 ASN A O 1
ATOM 718 N N . GLU A 1 93 ? -10.697 -0.040 3.964 1.00 88.62 93 GLU A N 1
ATOM 719 C CA . GLU A 1 93 ? -9.633 0.805 3.434 1.00 88.62 93 GLU A CA 1
ATOM 720 C C . GLU A 1 93 ? -8.270 0.399 4.007 1.00 88.62 93 GLU A C 1
ATOM 722 O O . GLU A 1 93 ? -7.316 0.236 3.249 1.00 88.62 93 GLU A O 1
ATOM 727 N N . ALA A 1 94 ? -8.192 0.139 5.318 1.00 89.56 94 ALA A N 1
ATOM 728 C CA . ALA A 1 94 ? -6.979 -0.346 5.971 1.00 89.56 94 ALA A CA 1
ATOM 729 C C . ALA A 1 94 ? -6.587 -1.770 5.530 1.00 89.56 94 ALA A C 1
ATOM 731 O O . ALA A 1 94 ? -5.407 -2.047 5.308 1.00 89.56 94 ALA A O 1
ATOM 732 N N . LEU A 1 95 ? -7.561 -2.676 5.377 1.00 89.31 95 LEU A N 1
ATOM 733 C CA . LEU A 1 95 ? -7.318 -4.063 4.956 1.00 89.31 95 LEU A CA 1
ATOM 734 C C . LEU A 1 95 ? -6.784 -4.171 3.521 1.00 89.31 95 LEU A C 1
ATOM 736 O O . LEU A 1 95 ? -6.088 -5.137 3.210 1.00 89.31 95 LEU A O 1
ATOM 740 N N . ALA A 1 96 ? -7.090 -3.205 2.656 1.00 91.00 96 ALA A N 1
ATOM 741 C CA . ALA A 1 96 ? -6.643 -3.197 1.265 1.00 91.00 96 ALA A CA 1
ATOM 742 C C . ALA A 1 96 ? -5.180 -2.748 1.082 1.00 91.00 96 ALA A C 1
ATOM 744 O O . ALA A 1 96 ? -4.558 -3.093 0.077 1.00 91.00 96 ALA A O 1
ATOM 745 N N . ILE A 1 97 ? -4.595 -2.034 2.053 1.00 93.06 97 ILE A N 1
ATOM 746 C CA . ILE A 1 97 ? -3.256 -1.430 1.921 1.00 93.06 97 ILE A CA 1
ATOM 747 C C . ILE A 1 97 ? -2.183 -2.486 1.661 1.00 93.06 97 ILE A C 1
ATOM 749 O O . ILE A 1 97 ? -1.456 -2.398 0.673 1.00 93.06 97 ILE A O 1
ATOM 753 N N . MET A 1 98 ? -2.072 -3.488 2.538 1.00 91.69 98 MET A N 1
ATOM 754 C CA . MET A 1 98 ? -0.996 -4.478 2.437 1.00 91.69 98 MET A CA 1
ATOM 755 C C . MET A 1 98 ? -1.053 -5.278 1.130 1.00 91.69 98 MET A C 1
ATOM 757 O O . MET A 1 98 ? -0.019 -5.338 0.467 1.00 91.69 98 MET A O 1
ATOM 761 N N . PRO A 1 99 ? -2.211 -5.822 0.700 1.00 92.25 99 PRO A N 1
ATOM 762 C CA . PRO A 1 99 ? -2.330 -6.475 -0.602 1.00 92.25 99 PRO A CA 1
ATOM 763 C C . PRO A 1 99 ? -1.913 -5.586 -1.783 1.00 92.25 99 PRO A C 1
ATOM 765 O O . PRO A 1 99 ? -1.198 -6.048 -2.673 1.00 92.25 99 PRO A O 1
ATOM 768 N N . LYS A 1 100 ? -2.294 -4.298 -1.785 1.00 94.12 100 LYS A N 1
ATOM 769 C CA . LYS A 1 100 ? -1.904 -3.354 -2.846 1.00 94.12 100 LYS A CA 1
ATOM 770 C C . LYS A 1 100 ? -0.396 -3.111 -2.868 1.00 94.12 100 LYS A C 1
ATOM 772 O O . LYS A 1 100 ? 0.242 -3.214 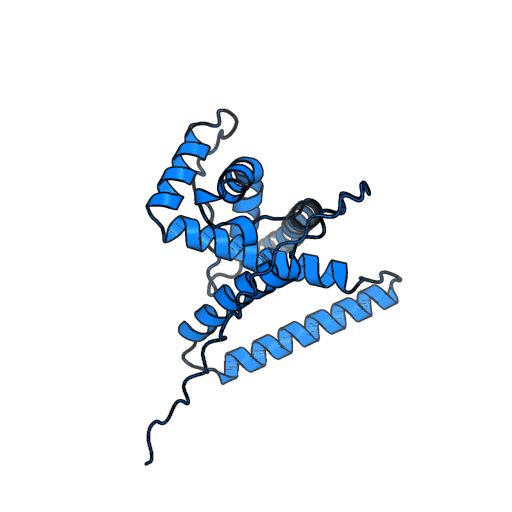-3.916 1.00 94.12 100 LYS A O 1
ATOM 777 N N . VAL A 1 101 ? 0.187 -2.828 -1.706 1.00 94.00 101 VAL A N 1
ATOM 778 C CA . VAL A 1 101 ? 1.611 -2.502 -1.561 1.00 94.00 101 VAL A CA 1
ATOM 779 C C . VAL A 1 101 ? 2.497 -3.702 -1.903 1.00 94.00 101 VAL A C 1
ATOM 781 O O . VAL A 1 101 ? 3.417 -3.581 -2.720 1.00 94.00 101 VAL A O 1
ATOM 784 N N . SER A 1 102 ? 2.205 -4.867 -1.320 1.00 92.06 102 SER A N 1
ATOM 785 C CA . SER A 1 102 ? 2.980 -6.092 -1.529 1.00 92.06 102 SER A CA 1
ATOM 786 C C . SER A 1 102 ? 2.801 -6.639 -2.945 1.00 92.06 102 SER A C 1
ATOM 788 O O . SER A 1 102 ? 3.784 -7.010 -3.596 1.00 92.06 102 SER A O 1
ATOM 790 N N . GLY A 1 103 ? 1.569 -6.606 -3.461 1.00 92.31 103 GLY A N 1
ATOM 791 C CA . GLY A 1 103 ? 1.228 -7.018 -4.815 1.00 92.31 103 GLY A CA 1
ATOM 792 C C . GLY A 1 103 ? 1.917 -6.160 -5.874 1.00 92.31 103 GLY A C 1
ATOM 793 O O . GLY A 1 103 ? 2.483 -6.705 -6.826 1.00 92.31 103 GLY A O 1
ATOM 794 N N . LEU A 1 104 ? 1.969 -4.835 -5.683 1.00 94.31 104 LEU A N 1
ATOM 795 C CA . LEU A 1 104 ? 2.706 -3.948 -6.585 1.00 94.31 104 LEU A CA 1
ATOM 796 C C . LEU A 1 104 ? 4.197 -4.272 -6.584 1.00 94.31 104 LEU A C 1
ATOM 798 O O . LEU A 1 104 ? 4.790 -4.424 -7.652 1.00 94.31 104 LEU A O 1
ATOM 802 N N . ALA A 1 105 ? 4.805 -4.384 -5.399 1.00 93.88 105 ALA A N 1
ATOM 803 C CA . ALA A 1 105 ? 6.223 -4.697 -5.281 1.00 93.88 105 ALA A CA 1
ATOM 804 C C . ALA A 1 105 ? 6.548 -6.013 -6.002 1.00 93.88 105 ALA A C 1
ATOM 806 O O . ALA A 1 105 ? 7.496 -6.065 -6.786 1.00 93.88 105 ALA A O 1
ATOM 807 N N . ARG A 1 106 ? 5.720 -7.049 -5.817 1.00 92.06 106 ARG A N 1
ATOM 808 C CA . ARG A 1 106 ? 5.844 -8.321 -6.539 1.00 92.06 106 ARG A CA 1
ATOM 809 C C . ARG A 1 106 ? 5.760 -8.124 -8.053 1.00 92.06 106 ARG A C 1
ATOM 811 O O . ARG A 1 106 ? 6.684 -8.516 -8.758 1.00 92.06 106 ARG A O 1
ATOM 818 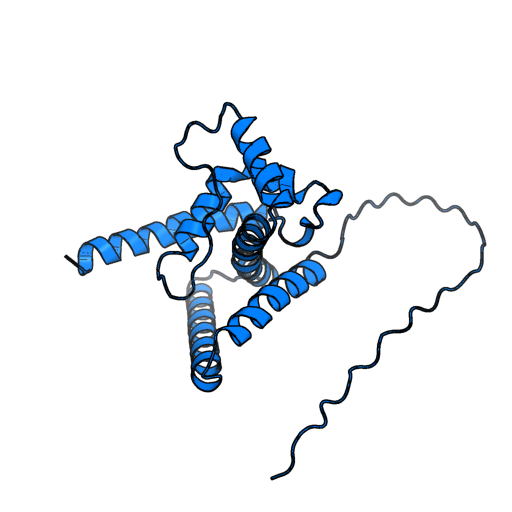N N . ARG A 1 107 ? 4.716 -7.458 -8.560 1.00 92.62 107 ARG A N 1
ATOM 819 C CA . ARG A 1 107 ? 4.543 -7.229 -10.007 1.00 92.62 107 ARG A CA 1
ATOM 820 C C . ARG A 1 107 ? 5.703 -6.474 -10.643 1.00 92.62 107 ARG A C 1
ATOM 822 O O . ARG A 1 107 ? 6.106 -6.813 -11.755 1.00 92.62 107 ARG A O 1
ATOM 829 N N . VAL A 1 108 ? 6.240 -5.473 -9.950 1.00 94.00 108 VAL A N 1
ATOM 830 C CA . VAL A 1 108 ? 7.417 -4.729 -10.412 1.00 94.00 108 VAL A CA 1
ATOM 831 C C . VAL A 1 108 ? 8.647 -5.632 -10.458 1.00 94.00 108 VAL A C 1
ATOM 833 O O . VAL A 1 108 ? 9.404 -5.554 -11.416 1.00 94.00 108 VAL A O 1
ATOM 836 N N . HIS A 1 109 ? 8.844 -6.516 -9.477 1.00 92.06 109 HIS A N 1
ATOM 837 C CA . HIS A 1 109 ? 9.981 -7.445 -9.472 1.00 92.06 109 HIS A CA 1
ATOM 838 C C . HIS A 1 109 ? 9.883 -8.546 -10.527 1.00 92.06 109 HIS A C 1
ATOM 840 O O . HIS A 1 109 ? 10.892 -8.870 -11.155 1.00 92.06 109 HIS A O 1
ATOM 846 N N . ASP A 1 110 ? 8.693 -9.103 -10.731 1.00 91.81 110 ASP A N 1
ATOM 847 C CA . ASP A 1 110 ? 8.498 -10.272 -11.594 1.00 91.81 110 ASP A CA 1
ATOM 848 C C . ASP A 1 110 ? 8.431 -9.902 -13.085 1.00 91.81 110 ASP A C 1
ATOM 850 O O . ASP A 1 110 ? 8.717 -10.727 -13.955 1.00 91.81 110 ASP A O 1
ATOM 854 N N . SER A 1 111 ? 8.095 -8.649 -13.407 1.00 93.00 111 SER A N 1
ATOM 855 C CA . SER A 1 111 ? 8.061 -8.145 -14.780 1.00 93.00 111 SER A CA 1
ATOM 856 C C . SER A 1 111 ? 9.277 -7.279 -15.085 1.00 93.00 111 SER A C 1
ATOM 858 O O . SER A 1 111 ? 9.369 -6.139 -14.635 1.00 93.00 111 SER A O 1
ATOM 860 N N . ALA A 1 112 ? 10.170 -7.776 -15.947 1.00 93.31 112 ALA A N 1
ATOM 861 C CA . ALA A 1 112 ? 11.336 -7.019 -16.411 1.00 93.31 112 ALA A CA 1
ATOM 862 C C . ALA A 1 112 ? 10.961 -5.649 -17.009 1.00 93.31 112 ALA A C 1
ATOM 864 O O . ALA A 1 112 ? 11.673 -4.673 -16.799 1.00 93.31 112 ALA A O 1
ATOM 865 N N . VAL A 1 113 ? 9.814 -5.566 -17.695 1.00 94.19 113 VAL A N 1
ATOM 866 C CA . VAL A 1 113 ? 9.319 -4.318 -18.296 1.00 94.19 113 VAL A CA 1
ATOM 867 C C . VAL A 1 113 ? 8.877 -3.322 -17.224 1.00 94.19 113 VAL A C 1
ATOM 869 O O . VAL A 1 113 ? 9.208 -2.142 -17.309 1.00 94.19 113 VAL A O 1
ATOM 872 N N . LEU A 1 114 ? 8.128 -3.775 -16.210 1.00 94.06 114 LEU A N 1
ATOM 873 C CA . LEU A 1 114 ? 7.692 -2.895 -15.120 1.00 94.06 114 LEU A CA 1
ATOM 874 C C . LEU A 1 114 ? 8.875 -2.461 -14.258 1.00 94.06 114 LEU A C 1
ATOM 876 O O . LEU A 1 114 ? 8.928 -1.302 -13.853 1.00 94.06 114 LEU A O 1
ATOM 880 N N . LYS A 1 115 ? 9.837 -3.361 -14.039 1.00 94.44 115 LYS A N 1
ATOM 881 C CA . LYS A 1 115 ? 11.089 -3.060 -13.353 1.00 94.44 115 LYS A CA 1
ATOM 882 C C . LYS A 1 115 ? 11.874 -1.965 -14.060 1.00 94.44 115 LYS A C 1
ATOM 884 O O . LYS A 1 115 ? 12.179 -0.955 -13.446 1.00 94.44 115 LYS A O 1
ATOM 889 N N . GLU A 1 116 ? 12.132 -2.121 -15.357 1.00 94.44 116 GLU A N 1
ATOM 890 C CA . GLU A 1 116 ? 12.862 -1.122 -16.143 1.00 94.44 116 GLU A CA 1
ATOM 891 C C . GLU A 1 116 ? 12.133 0.230 -16.159 1.00 94.44 116 GLU A C 1
ATOM 893 O O . GLU A 1 116 ? 12.753 1.279 -15.988 1.00 94.44 116 GLU A O 1
ATOM 898 N N . ARG A 1 117 ? 10.801 0.227 -16.313 1.00 93.81 117 ARG A N 1
ATOM 899 C CA . ARG A 1 117 ? 9.990 1.452 -16.221 1.00 93.81 117 ARG A CA 1
ATOM 900 C C . ARG A 1 117 ? 10.146 2.120 -14.854 1.00 93.81 117 ARG A C 1
ATOM 902 O O . ARG A 1 117 ? 10.363 3.326 -14.804 1.00 93.81 117 ARG A O 1
ATOM 909 N N . PHE A 1 118 ? 10.064 1.357 -13.768 1.00 94.31 118 PHE A N 1
ATOM 910 C CA . PHE A 1 118 ? 10.246 1.876 -12.415 1.00 94.31 118 PHE A CA 1
ATOM 911 C C . PHE A 1 118 ? 11.661 2.429 -12.195 1.00 94.31 118 PHE A C 1
ATOM 913 O O . PHE A 1 118 ? 11.803 3.556 -11.726 1.00 94.31 118 PHE A O 1
ATOM 920 N N . ASP A 1 119 ? 12.696 1.696 -12.608 1.00 93.38 119 ASP A N 1
ATOM 921 C CA . ASP A 1 119 ? 14.096 2.113 -12.491 1.00 93.38 119 ASP A CA 1
ATOM 922 C C . ASP A 1 119 ? 14.350 3.428 -13.250 1.00 93.38 119 ASP A C 1
ATOM 924 O O . ASP A 1 119 ? 15.023 4.323 -12.738 1.00 93.38 119 ASP A O 1
ATOM 928 N N . ASN A 1 120 ? 13.740 3.602 -14.428 1.00 92.94 120 ASN A N 1
ATOM 929 C CA . ASN A 1 120 ? 13.794 4.854 -15.187 1.00 92.94 120 ASN A CA 1
ATOM 930 C C . ASN A 1 120 ? 13.101 6.020 -14.459 1.00 92.94 120 ASN A C 1
ATOM 932 O O . ASN A 1 120 ? 13.615 7.140 -14.478 1.00 92.94 120 ASN A O 1
ATOM 936 N N . LEU A 1 121 ? 11.963 5.778 -13.795 1.00 92.62 121 LEU A N 1
ATOM 937 C CA . LEU A 1 121 ? 11.285 6.796 -12.979 1.00 92.62 121 LEU A CA 1
ATOM 938 C C . LEU A 1 121 ? 12.118 7.190 -11.752 1.00 92.62 121 LEU A C 1
ATOM 940 O O . LEU A 1 121 ? 12.145 8.361 -11.375 1.00 92.62 121 LEU A O 1
ATOM 944 N N . VAL A 1 122 ? 12.813 6.232 -11.134 1.00 92.31 122 VAL A N 1
ATOM 945 C CA . VAL A 1 122 ? 13.725 6.494 -10.012 1.00 92.31 122 VAL A CA 1
ATOM 946 C C . VAL A 1 122 ? 14.950 7.281 -10.484 1.00 92.31 122 VAL A C 1
ATOM 948 O O . VAL A 1 122 ? 15.291 8.288 -9.873 1.00 92.31 122 VAL A O 1
ATOM 951 N N . ALA A 1 123 ? 15.588 6.872 -11.585 1.00 89.75 123 ALA A N 1
ATOM 952 C CA . ALA A 1 123 ? 16.773 7.539 -12.128 1.00 89.75 123 ALA A CA 1
ATOM 953 C C . ALA A 1 123 ? 16.484 8.958 -12.649 1.00 89.75 123 ALA A C 1
ATOM 955 O O . ALA A 1 123 ? 17.365 9.818 -12.630 1.00 89.75 123 ALA A O 1
ATOM 956 N N . GLY A 1 124 ? 15.259 9.203 -13.121 1.00 87.31 124 GLY A N 1
ATOM 957 C CA . GLY A 1 124 ? 14.815 10.506 -13.611 1.00 87.31 124 GLY A CA 1
ATOM 958 C C . GLY A 1 124 ? 14.434 11.511 -12.520 1.00 87.31 124 GLY A C 1
ATOM 959 O O . GLY A 1 124 ? 14.264 12.688 -12.836 1.00 87.31 124 GLY A O 1
ATOM 960 N N . ASP A 1 125 ? 14.293 11.091 -11.258 1.00 86.75 125 ASP A N 1
ATOM 961 C CA . ASP A 1 125 ? 13.903 11.979 -10.159 1.00 86.75 125 ASP A CA 1
ATOM 962 C C . ASP A 1 125 ? 15.138 12.503 -9.399 1.00 86.75 125 ASP A C 1
ATOM 964 O O . ASP A 1 125 ? 15.745 11.768 -8.620 1.00 86.75 125 ASP A O 1
ATOM 968 N N . PRO A 1 126 ? 15.499 13.794 -9.532 1.00 80.69 126 PRO A N 1
ATOM 969 C CA . PRO A 1 126 ? 16.648 14.369 -8.832 1.00 80.69 126 PRO A CA 1
ATOM 970 C C . PRO A 1 126 ? 16.441 14.473 -7.312 1.00 80.69 126 PRO A C 1
ATOM 972 O O . PRO A 1 126 ? 17.379 14.788 -6.582 1.00 80.69 126 PRO A O 1
ATOM 975 N N . THR A 1 127 ? 15.214 14.257 -6.822 1.00 81.12 127 THR A N 1
ATOM 976 C CA . THR A 1 127 ? 14.905 14.228 -5.387 1.00 81.12 127 THR A CA 1
ATOM 977 C C . THR A 1 127 ? 15.149 12.856 -4.755 1.00 81.12 127 THR A C 1
ATOM 979 O O . THR A 1 127 ? 15.239 12.767 -3.529 1.00 81.12 127 THR A O 1
ATOM 982 N N . GLN A 1 128 ? 15.342 11.807 -5.565 1.00 76.69 128 GLN A N 1
ATOM 983 C CA . GLN A 1 128 ? 15.735 10.470 -5.116 1.00 76.69 128 GLN A CA 1
ATOM 984 C C . GLN A 1 128 ? 17.239 10.425 -4.790 1.00 76.69 128 GLN A C 1
ATOM 986 O O . GLN A 1 128 ? 18.054 9.853 -5.507 1.00 76.69 128 GLN A O 1
ATOM 991 N N . ASN A 1 129 ? 17.621 11.047 -3.672 1.00 61.44 129 ASN A N 1
ATOM 992 C CA . ASN A 1 129 ? 19.002 11.090 -3.172 1.00 61.44 129 ASN A CA 1
ATOM 993 C C . ASN A 1 129 ? 19.285 9.968 -2.157 1.00 61.44 129 ASN A C 1
ATOM 995 O O . ASN A 1 129 ? 19.642 10.227 -1.006 1.00 61.44 129 ASN A O 1
ATOM 999 N N . GLY A 1 130 ? 19.119 8.712 -2.571 1.00 68.94 130 GLY A N 1
ATOM 1000 C CA . GLY A 1 130 ? 19.330 7.544 -1.714 1.00 68.94 130 GLY A CA 1
ATOM 1001 C C . GLY A 1 130 ? 20.046 6.394 -2.418 1.00 68.94 130 GLY A C 1
ATOM 1002 O O . GLY A 1 130 ? 20.106 6.335 -3.637 1.00 68.94 130 GLY A O 1
ATOM 1003 N N . MET A 1 131 ? 20.567 5.450 -1.627 1.00 76.88 131 MET A N 1
ATOM 1004 C CA . MET A 1 131 ? 21.099 4.169 -2.131 1.00 76.88 131 MET A CA 1
ATOM 1005 C C . MET A 1 131 ? 19.990 3.183 -2.529 1.00 76.88 131 MET A C 1
ATOM 1007 O O . MET A 1 131 ? 20.268 2.107 -3.058 1.00 76.88 131 MET A O 1
ATOM 1011 N N . LYS A 1 132 ? 18.731 3.500 -2.207 1.00 85.44 132 LYS A N 1
ATOM 1012 C CA . LYS A 1 132 ? 17.594 2.626 -2.470 1.00 85.44 132 LYS A CA 1
ATOM 1013 C C . LYS A 1 132 ? 17.043 2.935 -3.853 1.00 85.44 132 LYS A C 1
ATOM 1015 O O . LYS A 1 132 ? 16.698 4.074 -4.136 1.00 85.44 132 LYS A O 1
ATOM 1020 N N . HIS A 1 133 ? 16.913 1.896 -4.673 1.00 85.88 133 HIS A N 1
ATOM 1021 C CA . HIS A 1 133 ? 16.417 2.012 -6.049 1.00 85.88 133 HIS A CA 1
ATOM 1022 C C . HIS A 1 133 ? 15.294 1.022 -6.381 1.00 85.88 133 HIS A C 1
ATOM 1024 O O . HIS A 1 133 ? 14.851 0.965 -7.516 1.00 85.88 133 HIS A O 1
ATOM 1030 N N . SER A 1 134 ? 14.831 0.224 -5.413 1.00 90.31 134 SER A N 1
ATOM 1031 C CA . SER A 1 134 ? 13.797 -0.789 -5.649 1.00 90.31 134 SER A CA 1
ATOM 1032 C C . SER A 1 134 ? 12.792 -0.872 -4.505 1.00 90.31 134 SER A C 1
ATOM 1034 O O . SER A 1 134 ? 13.116 -0.574 -3.351 1.00 90.31 134 SER A O 1
ATOM 1036 N N . LEU A 1 135 ? 11.567 -1.278 -4.844 1.00 93.06 135 LEU A N 1
ATOM 1037 C CA . LEU A 1 135 ? 10.539 -1.638 -3.871 1.00 93.06 135 LEU A CA 1
ATOM 1038 C C . LEU A 1 135 ? 10.971 -2.902 -3.116 1.00 93.06 135 LEU A C 1
ATOM 1040 O O . LEU A 1 135 ? 11.438 -3.856 -3.733 1.00 93.06 135 LEU A O 1
ATOM 1044 N N . ASP A 1 136 ? 10.800 -2.934 -1.796 1.00 92.62 136 ASP A N 1
ATOM 1045 C CA . ASP A 1 136 ? 11.040 -4.159 -1.028 1.00 92.62 136 ASP A CA 1
ATOM 1046 C C . ASP A 1 136 ? 9.850 -5.108 -1.195 1.00 92.62 136 ASP A C 1
ATOM 1048 O O . ASP A 1 136 ? 8.702 -4.667 -1.218 1.00 92.62 136 ASP A O 1
ATOM 1052 N N . ARG A 1 137 ? 10.112 -6.414 -1.297 1.00 89.81 137 ARG A N 1
ATOM 1053 C CA . ARG A 1 137 ? 9.052 -7.433 -1.324 1.00 89.81 137 ARG A CA 1
ATOM 1054 C C . ARG A 1 137 ? 8.639 -7.810 0.097 1.00 89.81 137 ARG A C 1
ATOM 1056 O O . ARG A 1 137 ? 9.503 -7.941 0.963 1.00 89.81 137 ARG A O 1
ATOM 1063 N N . CYS A 1 138 ? 7.352 -8.080 0.300 1.00 85.94 138 CYS A N 1
ATOM 1064 C CA . CYS A 1 138 ? 6.902 -8.841 1.464 1.00 85.94 138 CYS A CA 1
ATOM 1065 C C . CYS A 1 138 ? 7.410 -10.282 1.353 1.00 85.94 138 CYS A C 1
ATOM 1067 O O . CYS A 1 138 ? 7.330 -10.900 0.289 1.00 85.94 138 CYS A O 1
ATOM 1069 N N . VAL A 1 139 ? 7.967 -10.805 2.442 1.00 82.50 139 VAL A N 1
ATOM 1070 C CA . VAL A 1 139 ? 8.511 -12.162 2.519 1.00 82.50 139 VAL A CA 1
ATOM 1071 C C . VAL A 1 139 ? 7.849 -12.849 3.712 1.00 82.50 139 VAL A C 1
ATOM 1073 O O . VAL A 1 139 ? 8.169 -12.491 4.845 1.00 82.50 139 VAL A O 1
ATOM 1076 N N . PRO A 1 140 ? 6.979 -13.854 3.494 1.00 74.88 140 PRO A N 1
ATOM 1077 C CA . PRO A 1 140 ? 6.170 -14.452 4.563 1.00 74.88 140 PRO A CA 1
ATOM 1078 C C . PRO A 1 140 ? 6.972 -14.977 5.760 1.00 74.88 140 PRO A C 1
ATOM 1080 O O . PRO A 1 140 ? 6.512 -14.957 6.896 1.00 74.88 140 PRO A O 1
ATOM 1083 N N . THR A 1 141 ? 8.201 -15.437 5.525 1.00 74.94 141 THR A N 1
ATOM 1084 C CA . THR A 1 141 ? 9.074 -15.993 6.568 1.00 74.94 141 THR A CA 1
ATOM 1085 C C . THR A 1 141 ? 9.859 -14.937 7.347 1.00 74.94 141 THR A C 1
ATOM 1087 O O . THR A 1 141 ? 10.510 -15.273 8.338 1.00 74.94 141 THR A O 1
ATOM 1090 N N . TRP A 1 142 ? 9.825 -13.668 6.926 1.00 76.88 142 TRP A N 1
ATOM 1091 C CA . TRP A 1 142 ? 10.623 -12.600 7.518 1.00 76.88 142 TRP A CA 1
ATOM 1092 C C . TRP A 1 142 ? 9.742 -11.566 8.224 1.00 76.88 142 TRP A C 1
ATOM 1094 O O . TRP A 1 142 ? 9.055 -10.762 7.597 1.00 76.88 142 TRP A O 1
ATOM 1104 N N . TRP A 1 143 ? 9.822 -11.578 9.557 1.00 74.81 143 TRP A N 1
ATOM 1105 C CA . TRP A 1 143 ? 8.925 -10.875 10.482 1.00 74.81 143 TRP A CA 1
ATOM 1106 C C . TRP A 1 143 ? 8.822 -9.348 10.320 1.00 74.81 143 TRP A C 1
ATOM 1108 O O . TRP A 1 143 ? 7.855 -8.765 10.796 1.00 74.81 143 TRP A O 1
ATOM 1118 N N . ASN A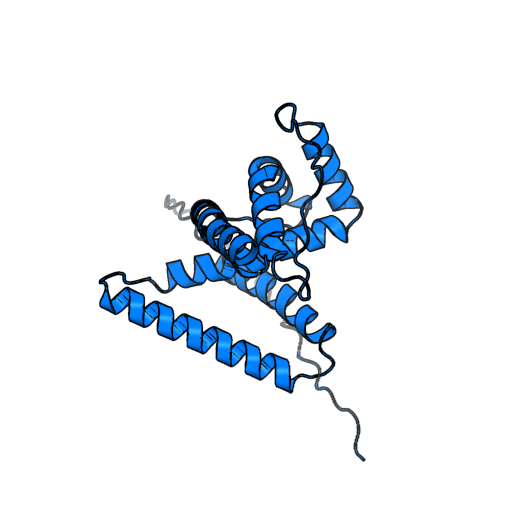 1 144 ? 9.788 -8.689 9.676 1.00 82.81 144 ASN A N 1
ATOM 1119 C CA . ASN A 1 144 ? 9.787 -7.236 9.457 1.00 82.81 144 ASN A CA 1
ATOM 1120 C C . ASN A 1 144 ? 9.647 -6.848 7.972 1.00 82.81 144 ASN A C 1
ATOM 1122 O O . ASN A 1 144 ? 9.806 -5.675 7.621 1.00 82.81 144 ASN A O 1
ATOM 1126 N N . SER A 1 145 ? 9.374 -7.817 7.093 1.00 88.75 145 SER A N 1
ATOM 1127 C CA . SER A 1 145 ? 9.309 -7.576 5.650 1.00 88.75 145 SER A CA 1
ATOM 1128 C C . SER A 1 145 ? 8.140 -6.673 5.260 1.00 88.75 145 SER A C 1
ATOM 1130 O O . SER A 1 145 ? 8.316 -5.812 4.403 1.00 88.75 145 SER A O 1
ATOM 1132 N N . ASP A 1 146 ? 6.999 -6.777 5.947 1.00 88.44 146 ASP A N 1
ATOM 1133 C CA . ASP A 1 146 ? 5.852 -5.883 5.745 1.00 88.44 146 ASP A CA 1
ATOM 1134 C C . ASP A 1 146 ? 6.221 -4.427 6.025 1.00 88.44 146 ASP A C 1
ATOM 1136 O O . ASP A 1 146 ? 5.943 -3.530 5.229 1.00 88.44 146 ASP A O 1
ATOM 1140 N N . HIS A 1 147 ? 6.941 -4.188 7.122 1.00 90.31 147 HIS A N 1
ATOM 1141 C CA . HIS A 1 147 ? 7.400 -2.853 7.478 1.00 90.31 147 HIS A CA 1
ATOM 1142 C C . HIS A 1 147 ? 8.413 -2.300 6.461 1.00 90.31 147 HIS A C 1
ATOM 1144 O O . HIS A 1 147 ? 8.340 -1.125 6.089 1.00 90.31 147 HIS A O 1
ATOM 1150 N N . ALA A 1 148 ? 9.336 -3.134 5.969 1.00 91.06 148 ALA A N 1
ATOM 1151 C CA . ALA A 1 148 ? 10.266 -2.754 4.905 1.00 91.06 148 ALA A CA 1
ATOM 1152 C C . ALA A 1 148 ? 9.531 -2.427 3.591 1.00 91.06 148 ALA A C 1
ATOM 1154 O O . ALA A 1 148 ? 9.811 -1.398 2.969 1.00 91.06 148 ALA A O 1
ATOM 1155 N N . CYS A 1 149 ? 8.542 -3.246 3.222 1.00 93.19 149 CYS A N 1
ATOM 1156 C CA . CYS A 1 149 ? 7.700 -3.061 2.043 1.00 93.19 149 CYS A CA 1
ATOM 1157 C C . CYS A 1 149 ? 6.949 -1.721 2.096 1.00 93.19 149 CYS A C 1
ATOM 1159 O O . CYS A 1 149 ? 7.078 -0.907 1.178 1.00 93.19 149 CYS A O 1
ATOM 1161 N N . LEU A 1 150 ? 6.281 -1.420 3.216 1.00 94.19 150 LEU A N 1
ATOM 1162 C CA . LEU A 1 150 ? 5.584 -0.146 3.433 1.00 94.19 150 LEU A CA 1
ATOM 1163 C C . LEU A 1 150 ? 6.540 1.055 3.379 1.00 94.19 150 LEU A C 1
ATOM 1165 O O . LEU A 1 150 ? 6.256 2.052 2.713 1.00 94.19 150 LEU A O 1
ATOM 1169 N N . LYS A 1 151 ? 7.714 0.960 4.019 1.00 93.44 151 LYS A N 1
ATOM 1170 C CA . LYS A 1 151 ? 8.742 2.014 3.968 1.00 93.44 151 LYS A CA 1
ATOM 1171 C C . LYS A 1 151 ? 9.242 2.269 2.550 1.00 93.44 151 LYS A C 1
ATOM 1173 O O . LYS A 1 151 ? 9.432 3.423 2.174 1.00 93.44 151 LYS A O 1
ATOM 1178 N N . ALA A 1 152 ? 9.479 1.216 1.767 1.00 93.50 152 ALA A N 1
ATOM 1179 C CA . ALA A 1 152 ? 9.868 1.351 0.367 1.00 93.50 152 ALA A CA 1
ATOM 1180 C C . ALA A 1 152 ? 8.775 2.057 -0.442 1.00 93.50 152 ALA A C 1
ATOM 1182 O O . ALA A 1 152 ? 9.070 2.977 -1.198 1.00 93.50 152 ALA A O 1
ATOM 1183 N N . HIS A 1 153 ? 7.521 1.665 -0.233 1.00 94.06 153 HIS A N 1
ATOM 1184 C CA . HIS A 1 153 ? 6.380 2.230 -0.940 1.00 94.06 153 HIS A CA 1
ATOM 1185 C C . HIS A 1 153 ? 6.198 3.727 -0.646 1.00 94.06 153 HIS A C 1
ATOM 1187 O O . HIS A 1 153 ? 6.036 4.520 -1.570 1.00 94.06 153 HIS A O 1
ATOM 1193 N N . LEU A 1 154 ? 6.333 4.141 0.622 1.00 93.75 154 LEU A N 1
ATOM 1194 C CA . LEU A 1 154 ? 6.330 5.558 1.008 1.00 93.75 154 LEU A CA 1
ATOM 1195 C C . LEU A 1 154 ? 7.521 6.329 0.425 1.00 93.75 154 LEU A C 1
ATOM 1197 O O . LEU A 1 154 ? 7.357 7.465 -0.020 1.00 93.75 154 LEU A O 1
ATOM 1201 N N . HIS A 1 155 ? 8.712 5.725 0.413 1.00 92.50 155 HIS A N 1
ATOM 1202 C CA . HIS A 1 155 ? 9.918 6.353 -0.132 1.00 92.50 155 HIS A CA 1
ATOM 1203 C C . HIS A 1 155 ? 9.798 6.649 -1.635 1.00 92.50 155 HIS A C 1
ATOM 1205 O O . HIS A 1 155 ? 10.267 7.686 -2.102 1.00 92.50 155 HIS A O 1
ATOM 1211 N N . PHE A 1 156 ? 9.124 5.768 -2.375 1.00 94.00 156 PHE A N 1
ATOM 1212 C CA . PHE A 1 156 ? 8.893 5.893 -3.813 1.00 94.00 156 PHE A CA 1
ATOM 1213 C C . PHE A 1 156 ? 7.481 6.364 -4.164 1.00 94.00 156 PHE A C 1
ATOM 1215 O O . PHE A 1 156 ? 7.013 6.087 -5.263 1.00 94.00 156 PHE A O 1
ATOM 1222 N N . CYS A 1 157 ? 6.799 7.079 -3.262 1.00 92.69 157 CYS A N 1
ATOM 1223 C CA . CYS A 1 157 ? 5.402 7.486 -3.445 1.00 92.69 157 CYS A CA 1
ATOM 1224 C C . CYS A 1 157 ? 5.141 8.116 -4.828 1.00 92.69 157 CYS A C 1
ATOM 1226 O O . CYS A 1 157 ? 4.291 7.637 -5.574 1.00 92.69 157 CYS A O 1
ATOM 1228 N N . LYS A 1 158 ? 5.961 9.093 -5.240 1.00 92.50 158 LYS A N 1
ATOM 1229 C CA . LYS A 1 158 ? 5.831 9.750 -6.553 1.00 92.50 158 LYS A CA 1
ATOM 1230 C C . LYS A 1 158 ? 5.971 8.768 -7.721 1.00 92.50 158 LYS A C 1
ATOM 1232 O O . LYS A 1 158 ? 5.185 8.800 -8.662 1.00 92.50 158 LYS A O 1
ATOM 1237 N N . GLN A 1 159 ? 6.983 7.904 -7.668 1.00 93.69 159 GLN A N 1
ATOM 1238 C CA . GLN A 1 159 ? 7.269 6.918 -8.710 1.00 93.69 159 GLN A CA 1
ATOM 1239 C C . GLN A 1 159 ? 6.161 5.867 -8.792 1.00 93.69 159 GLN A C 1
ATOM 1241 O O . GLN A 1 159 ? 5.764 5.472 -9.883 1.00 93.69 159 GLN A O 1
ATOM 1246 N N . VAL A 1 160 ? 5.639 5.437 -7.643 1.00 93.81 160 VAL A N 1
ATOM 1247 C CA . VAL A 1 160 ? 4.518 4.502 -7.540 1.00 93.81 160 VAL A CA 1
ATOM 1248 C C . VAL A 1 160 ? 3.251 5.109 -8.137 1.00 93.81 160 VAL A C 1
ATOM 1250 O O . VAL A 1 160 ? 2.587 4.452 -8.938 1.00 93.81 160 VAL A O 1
ATOM 1253 N N . GLU A 1 161 ? 2.926 6.359 -7.812 1.00 94.06 161 GLU A N 1
ATOM 1254 C CA . GLU A 1 161 ? 1.769 7.057 -8.384 1.00 94.06 161 GLU A CA 1
ATOM 1255 C C . GLU A 1 161 ? 1.891 7.215 -9.903 1.00 94.06 161 GLU A C 1
ATOM 1257 O O . GLU A 1 161 ? 0.931 6.970 -10.631 1.00 94.06 161 GLU A O 1
ATOM 1262 N N . GLN A 1 162 ? 3.081 7.553 -10.405 1.00 92.88 162 GLN A N 1
ATOM 1263 C CA . GLN A 1 162 ? 3.337 7.634 -11.844 1.00 92.88 162 GLN A CA 1
ATOM 1264 C C . GLN A 1 162 ? 3.220 6.266 -12.522 1.00 92.88 162 GLN A C 1
ATOM 1266 O O . GLN A 1 162 ? 2.608 6.152 -13.581 1.00 92.88 162 GLN A O 1
ATOM 1271 N N . LEU A 1 163 ? 3.774 5.215 -11.916 1.00 93.50 163 LEU A N 1
ATOM 1272 C CA . LEU A 1 163 ? 3.739 3.869 -12.478 1.00 93.50 163 LEU A CA 1
ATOM 1273 C C . LEU A 1 163 ? 2.311 3.302 -12.513 1.00 93.50 163 LEU A C 1
ATOM 1275 O O . LEU A 1 163 ? 1.927 2.678 -13.503 1.00 93.50 163 LEU A O 1
ATOM 1279 N N . THR A 1 164 ? 1.530 3.522 -11.455 1.00 93.00 164 THR A N 1
ATOM 1280 C CA . THR A 1 164 ? 0.148 3.027 -11.330 1.00 93.00 164 THR A CA 1
ATOM 1281 C C . THR A 1 164 ? -0.864 3.881 -12.094 1.00 93.00 164 THR A C 1
ATOM 1283 O O . THR A 1 164 ? -1.874 3.353 -12.554 1.00 93.00 164 THR A O 1
ATOM 1286 N N . GLY A 1 165 ? -0.581 5.171 -12.303 1.00 88.69 165 GLY A N 1
ATOM 1287 C CA . GLY A 1 165 ? -1.431 6.082 -13.076 1.00 88.69 165 GLY A CA 1
ATOM 1288 C C . GLY A 1 165 ? -1.391 5.861 -14.593 1.00 88.69 165 GLY A C 1
ATOM 1289 O O . GLY A 1 165 ? -2.294 6.303 -15.301 1.00 88.69 165 GLY A O 1
ATOM 1290 N N . LEU A 1 166 ? -0.375 5.166 -15.113 1.00 88.75 166 LEU A N 1
ATOM 1291 C CA . LEU A 1 166 ? -0.287 4.823 -16.534 1.00 88.75 166 LEU A CA 1
ATOM 1292 C C . LEU A 1 166 ? -1.167 3.606 -16.851 1.00 88.75 166 LEU A C 1
ATOM 1294 O O . LEU A 1 166 ? -0.844 2.474 -16.481 1.00 88.75 166 LEU A O 1
ATOM 1298 N N . SER A 1 167 ? -2.241 3.825 -17.614 1.00 83.94 167 SER A N 1
ATOM 1299 C CA . SER A 1 167 ? -3.189 2.772 -18.017 1.00 83.94 167 SER A CA 1
ATOM 1300 C C . SER A 1 167 ? -2.528 1.607 -18.767 1.00 83.94 167 SER A C 1
ATOM 1302 O O . SER A 1 167 ? -2.955 0.460 -18.634 1.00 83.94 167 SER A O 1
ATOM 1304 N N . GLU A 1 168 ? -1.432 1.866 -19.486 1.00 85.88 168 GLU A N 1
ATOM 1305 C CA . GLU A 1 168 ? -0.636 0.846 -20.181 1.00 85.88 168 GLU A CA 1
ATOM 1306 C C . GLU A 1 168 ? -0.105 -0.254 -19.257 1.00 85.88 168 GLU A C 1
ATOM 1308 O O . GLU A 1 168 ? 0.026 -1.406 -19.675 1.00 85.88 168 GLU A O 1
ATOM 1313 N N . ASN A 1 169 ? 0.207 0.090 -18.005 1.00 84.88 169 ASN A N 1
ATOM 1314 C CA . ASN A 1 169 ? 0.830 -0.836 -17.067 1.00 84.88 169 ASN A CA 1
ATOM 1315 C C . ASN A 1 169 ? -0.179 -1.816 -16.458 1.00 84.88 169 ASN A C 1
ATOM 1317 O O . ASN A 1 169 ? 0.237 -2.841 -15.922 1.00 84.88 169 ASN A O 1
ATOM 1321 N N . LYS A 1 170 ? -1.489 -1.534 -16.548 1.00 88.31 170 LYS A N 1
ATOM 1322 C CA . LYS A 1 170 ? -2.558 -2.331 -15.915 1.00 88.31 170 LYS A CA 1
ATOM 1323 C C . LYS A 1 170 ? -2.325 -2.531 -14.409 1.00 88.31 170 LYS A C 1
ATOM 1325 O O . LYS A 1 170 ? -2.506 -3.625 -13.878 1.00 88.31 170 LYS A O 1
ATOM 1330 N N . LEU A 1 171 ? -1.886 -1.466 -13.734 1.00 91.62 171 LEU A N 1
ATOM 1331 C CA . LEU A 1 171 ? -1.581 -1.451 -12.297 1.00 91.62 171 LEU A CA 1
ATOM 1332 C C . LEU A 1 171 ? -2.554 -0.583 -11.483 1.00 91.62 171 LEU A C 1
ATOM 1334 O O . LEU A 1 171 ? -2.259 -0.273 -10.332 1.00 91.62 171 LEU A O 1
ATOM 1338 N N . HIS A 1 172 ? -3.697 -0.201 -12.063 1.00 89.81 172 HIS A N 1
ATOM 1339 C CA . HIS A 1 172 ? -4.676 0.677 -11.412 1.00 89.81 172 HIS A CA 1
ATOM 1340 C C . HIS A 1 172 ? -5.148 0.127 -10.061 1.00 89.81 172 HIS A C 1
ATOM 1342 O O . HIS A 1 172 ? -5.139 0.854 -9.075 1.00 89.81 172 HIS A O 1
ATOM 1348 N N . ALA A 1 173 ? -5.425 -1.177 -9.994 1.00 90.25 173 ALA A N 1
ATOM 1349 C CA . ALA A 1 173 ? -5.903 -1.831 -8.781 1.00 90.25 173 ALA A CA 1
ATOM 1350 C C . ALA A 1 173 ? -4.921 -1.744 -7.592 1.00 90.25 173 ALA A C 1
ATOM 1352 O O . ALA A 1 173 ? -5.332 -1.815 -6.439 1.00 90.25 173 ALA A O 1
ATOM 1353 N N . TYR A 1 174 ? -3.620 -1.538 -7.836 1.00 92.31 174 TYR A N 1
ATOM 1354 C CA . TYR A 1 174 ? -2.622 -1.379 -6.767 1.00 92.31 174 TYR A CA 1
ATOM 1355 C C . TYR A 1 174 ? -2.417 0.072 -6.328 1.00 92.31 174 TYR A C 1
ATOM 1357 O O . TYR A 1 174 ? -1.562 0.352 -5.486 1.00 92.31 174 TYR A O 1
ATOM 1365 N N . ARG A 1 175 ? -3.147 1.018 -6.921 1.00 93.19 175 ARG A N 1
ATOM 1366 C CA . ARG A 1 175 ? -3.044 2.427 -6.566 1.00 93.19 175 ARG A CA 1
ATOM 1367 C C . ARG A 1 175 ? -3.667 2.655 -5.192 1.00 93.19 175 ARG A C 1
ATOM 1369 O O . ARG A 1 175 ? -4.802 2.256 -4.942 1.00 93.19 175 ARG A O 1
ATOM 1376 N N . LEU A 1 176 ? -2.922 3.328 -4.320 1.00 93.62 176 LEU A N 1
ATOM 1377 C CA . LEU A 1 176 ? -3.438 3.751 -3.025 1.00 93.62 176 LEU A CA 1
ATOM 1378 C C . LEU A 1 176 ? -4.248 5.044 -3.161 1.00 93.62 176 LEU A C 1
ATOM 1380 O O . LEU A 1 176 ? -3.849 5.976 -3.867 1.00 93.62 176 LEU A O 1
ATOM 1384 N N . THR A 1 177 ? -5.368 5.114 -2.447 1.00 92.62 177 THR A N 1
ATOM 1385 C CA . THR A 1 177 ? -6.123 6.358 -2.259 1.00 92.62 177 THR A CA 1
ATOM 1386 C C . THR A 1 177 ? -5.360 7.319 -1.335 1.00 92.62 177 THR A C 1
ATOM 1388 O O . THR A 1 177 ? -4.439 6.937 -0.609 1.00 92.62 177 THR A O 1
ATOM 1391 N N . ASN A 1 178 ? -5.763 8.593 -1.300 1.00 91.50 178 ASN A N 1
ATOM 1392 C CA . ASN A 1 178 ? -5.182 9.568 -0.364 1.00 91.50 178 ASN A CA 1
ATOM 1393 C C . ASN A 1 178 ? -5.378 9.168 1.115 1.00 91.50 178 ASN A C 1
ATOM 1395 O O . ASN A 1 178 ? -4.508 9.435 1.951 1.00 91.50 178 ASN A O 1
ATOM 1399 N N . GLY A 1 179 ? -6.506 8.524 1.436 1.00 90.19 179 GLY A N 1
ATOM 1400 C CA . GLY A 1 179 ? -6.774 7.986 2.771 1.00 90.19 179 GLY A CA 1
ATOM 1401 C C . GLY A 1 179 ? -5.825 6.836 3.100 1.00 90.19 179 GLY A C 1
ATOM 1402 O O . GLY A 1 179 ? -5.110 6.897 4.101 1.00 90.19 179 GLY A O 1
ATOM 1403 N N . GLN A 1 180 ? -5.688 5.872 2.189 1.00 93.62 180 GLN A N 1
ATOM 1404 C CA . GLN A 1 180 ? -4.739 4.761 2.307 1.00 93.62 180 GLN A CA 1
ATOM 1405 C C . GLN A 1 180 ? -3.292 5.231 2.471 1.00 93.62 180 GLN A C 1
ATOM 1407 O O . GLN A 1 180 ? -2.571 4.689 3.308 1.00 93.62 180 GLN A O 1
ATOM 1412 N N . TRP A 1 181 ? -2.855 6.269 1.751 1.00 94.50 181 TRP A N 1
ATOM 1413 C CA . TRP A 1 181 ? -1.525 6.860 1.946 1.00 94.50 181 TRP A CA 1
ATOM 1414 C C . TRP A 1 181 ? -1.326 7.440 3.347 1.00 94.50 181 TRP A C 1
ATOM 1416 O O . TRP A 1 181 ? -0.226 7.361 3.897 1.00 94.50 181 TRP A O 1
ATOM 1426 N N . THR A 1 182 ? -2.371 8.030 3.924 1.00 94.31 182 THR A N 1
ATOM 1427 C CA . THR A 1 182 ? -2.330 8.594 5.279 1.00 94.31 182 THR A CA 1
ATOM 1428 C C . THR A 1 182 ? -2.230 7.476 6.312 1.00 94.31 182 THR A C 1
ATOM 1430 O O . THR A 1 182 ? -1.293 7.470 7.108 1.00 94.31 182 THR A O 1
ATOM 1433 N N . ILE A 1 183 ? -3.094 6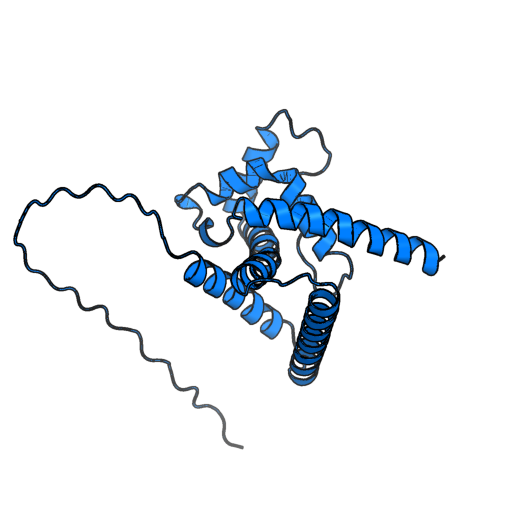.463 6.203 1.00 93.31 183 ILE A N 1
ATOM 1434 C CA . ILE A 1 183 ? -3.068 5.270 7.060 1.00 93.31 183 ILE A CA 1
ATOM 1435 C C . ILE A 1 183 ? -1.717 4.549 6.943 1.00 93.31 183 ILE A C 1
ATOM 1437 O O . ILE A 1 183 ? -1.155 4.117 7.943 1.00 93.31 183 ILE A O 1
ATOM 1441 N N . THR A 1 184 ? -1.144 4.464 5.740 1.00 94.31 184 THR A N 1
ATOM 1442 C CA . THR A 1 184 ? 0.169 3.838 5.505 1.00 94.31 184 THR A CA 1
ATOM 1443 C C . THR A 1 184 ? 1.284 4.545 6.280 1.00 94.31 184 THR A C 1
ATOM 1445 O O . THR A 1 184 ? 2.149 3.879 6.848 1.00 94.31 184 THR A O 1
ATOM 1448 N N . LYS A 1 185 ? 1.278 5.884 6.335 1.00 94.50 185 LYS A N 1
ATOM 1449 C CA . LYS A 1 185 ? 2.263 6.656 7.115 1.00 94.50 185 LYS A CA 1
ATOM 1450 C C . LYS A 1 185 ? 2.125 6.376 8.609 1.00 94.50 185 LYS A C 1
ATOM 1452 O O . LYS A 1 185 ? 3.118 6.040 9.248 1.00 94.50 185 LYS A O 1
ATOM 1457 N N . GLU A 1 186 ? 0.901 6.441 9.129 1.00 92.31 186 GLU A N 1
ATOM 1458 C CA . GLU A 1 186 ? 0.609 6.148 10.539 1.00 92.31 186 GLU A CA 1
ATOM 1459 C C . GLU A 1 186 ? 0.990 4.707 10.908 1.00 92.31 186 GLU A C 1
ATOM 1461 O O . GLU A 1 186 ? 1.588 4.460 11.955 1.00 92.31 186 GLU A O 1
ATOM 1466 N N . LEU A 1 187 ? 0.718 3.750 10.016 1.00 90.94 187 LEU A N 1
ATOM 1467 C CA . LEU A 1 187 ? 1.068 2.346 10.202 1.00 90.94 187 LEU A CA 1
ATOM 1468 C C . LEU A 1 187 ? 2.585 2.137 10.262 1.00 90.94 187 LEU A C 1
ATOM 1470 O O . LEU A 1 187 ? 3.062 1.391 11.114 1.00 90.94 187 LEU A O 1
ATOM 1474 N N . VAL A 1 188 ? 3.360 2.801 9.399 1.00 92.25 188 VAL A N 1
ATOM 1475 C CA . VAL A 1 188 ? 4.831 2.730 9.433 1.00 92.25 188 VAL A CA 1
ATOM 1476 C C . VAL A 1 188 ? 5.388 3.307 10.734 1.00 92.25 188 VAL A C 1
ATOM 1478 O O . VAL A 1 188 ? 6.302 2.726 11.320 1.00 92.25 188 VAL A O 1
ATOM 1481 N N . GLU A 1 189 ? 4.828 4.411 11.227 1.00 90.56 189 GLU A N 1
ATOM 1482 C CA . GLU A 1 189 ? 5.218 4.980 12.521 1.00 90.56 189 GLU A CA 1
ATOM 1483 C C . GLU A 1 189 ? 4.882 4.038 13.686 1.00 90.56 189 GLU A C 1
ATOM 1485 O O . GLU A 1 189 ? 5.723 3.809 14.559 1.00 90.56 189 GLU A O 1
ATOM 1490 N N . ALA A 1 190 ? 3.697 3.423 13.673 1.00 86.94 190 ALA A N 1
ATOM 1491 C CA . ALA A 1 190 ? 3.287 2.453 14.684 1.00 86.94 190 ALA A CA 1
ATOM 1492 C C . ALA A 1 190 ? 4.169 1.190 14.673 1.00 86.94 190 ALA A C 1
ATOM 1494 O O . ALA A 1 190 ? 4.608 0.730 15.729 1.00 86.94 190 ALA A O 1
ATOM 1495 N N . LEU A 1 191 ? 4.488 0.650 13.493 1.00 85.81 191 LEU A N 1
ATOM 1496 C CA . LEU A 1 191 ? 5.345 -0.533 13.348 1.00 85.81 191 LEU A CA 1
ATOM 1497 C C . LEU A 1 191 ? 6.805 -0.256 13.734 1.00 85.81 191 LEU A C 1
ATOM 1499 O O . LEU A 1 191 ? 7.487 -1.153 14.233 1.00 85.81 191 LEU A O 1
ATOM 1503 N N . ALA A 1 192 ? 7.287 0.982 13.597 1.00 85.06 192 ALA A N 1
ATOM 1504 C CA . ALA A 1 192 ? 8.619 1.362 14.067 1.00 85.06 192 ALA A CA 1
ATOM 1505 C C . ALA A 1 192 ? 8.786 1.187 15.584 1.00 85.06 192 ALA A C 1
ATOM 1507 O O . ALA A 1 192 ? 9.878 0.860 16.051 1.00 85.06 192 ALA A O 1
ATOM 1508 N N . VAL A 1 193 ? 7.708 1.336 16.358 1.00 79.62 193 VAL A N 1
ATOM 1509 C CA . VAL A 1 193 ? 7.721 1.064 17.801 1.00 79.62 193 VAL A CA 1
ATOM 1510 C C . VAL A 1 193 ? 7.980 -0.423 18.068 1.00 79.62 193 VAL A C 1
ATOM 1512 O O . VAL A 1 193 ? 8.770 -0.760 18.951 1.00 79.62 193 VAL A O 1
ATOM 1515 N N . CYS A 1 194 ? 7.385 -1.319 17.279 1.00 71.38 194 CYS A N 1
ATOM 1516 C CA . CYS A 1 194 ? 7.598 -2.763 17.396 1.00 71.38 194 CYS A CA 1
ATOM 1517 C C . CYS A 1 194 ? 9.048 -3.169 17.079 1.00 71.38 194 CYS A C 1
ATOM 1519 O O . CYS A 1 194 ? 9.614 -3.992 17.802 1.00 71.38 194 CYS A O 1
ATOM 1521 N N . ASP A 1 195 ? 9.679 -2.545 16.078 1.00 69.12 195 ASP A N 1
ATOM 1522 C CA . ASP A 1 195 ? 11.101 -2.763 15.770 1.00 69.12 195 ASP A CA 1
ATOM 1523 C C . ASP A 1 195 ? 12.008 -2.384 16.955 1.00 69.12 195 ASP A C 1
ATOM 1525 O O . ASP A 1 195 ? 12.953 -3.107 17.284 1.00 69.12 195 ASP A O 1
ATOM 1529 N N . ILE A 1 196 ? 11.704 -1.267 17.628 1.00 64.44 196 ILE A N 1
ATOM 1530 C CA . ILE A 1 196 ? 12.448 -0.800 18.808 1.00 64.44 196 ILE A CA 1
ATOM 1531 C C . ILE A 1 196 ? 12.303 -1.795 19.963 1.00 64.44 196 ILE A C 1
ATOM 1533 O O . ILE A 1 196 ? 13.298 -2.149 20.597 1.00 64.44 196 ILE A O 1
ATOM 1537 N N . PHE A 1 197 ? 11.087 -2.278 20.228 1.00 60.53 197 PHE A N 1
ATOM 1538 C CA . PHE A 1 197 ? 10.851 -3.263 21.284 1.00 60.53 197 PHE A CA 1
ATOM 1539 C C . PHE A 1 197 ? 11.638 -4.554 21.050 1.00 60.53 197 PHE A C 1
ATOM 1541 O O . PHE A 1 197 ? 12.254 -5.076 21.977 1.00 60.53 197 PHE A O 1
ATOM 1548 N N . ILE A 1 198 ? 11.694 -5.037 19.813 1.00 61.09 198 ILE A N 1
ATOM 1549 C CA . ILE A 1 198 ? 12.429 -6.260 19.486 1.00 61.09 198 ILE A CA 1
ATOM 1550 C C . ILE A 1 198 ? 13.941 -6.059 19.645 1.00 61.09 198 ILE A C 1
ATOM 1552 O O . ILE A 1 198 ? 14.622 -6.933 20.181 1.00 61.09 198 ILE A O 1
ATOM 1556 N N . PHE A 1 199 ? 14.466 -4.883 19.294 1.00 57.94 199 PHE A N 1
ATOM 1557 C CA . PHE A 1 199 ? 15.875 -4.553 19.522 1.00 57.94 199 PHE A CA 1
ATOM 1558 C C . PHE A 1 199 ? 16.241 -4.462 21.016 1.00 57.94 199 PHE A C 1
ATOM 1560 O O . PHE A 1 199 ? 17.366 -4.783 21.396 1.00 57.94 199 PHE A O 1
ATOM 1567 N N . ILE A 1 200 ? 15.301 -4.042 21.870 1.00 59.78 200 ILE A N 1
ATOM 1568 C CA . ILE A 1 200 ? 15.507 -3.920 23.322 1.00 59.78 200 ILE A CA 1
ATOM 1569 C C . ILE A 1 200 ? 15.410 -5.277 24.032 1.00 59.78 200 ILE A C 1
ATOM 1571 O O . ILE A 1 200 ? 16.178 -5.522 24.956 1.00 59.78 200 ILE A O 1
ATOM 1575 N N . PHE A 1 201 ? 14.484 -6.150 23.630 1.00 53.38 201 PHE A N 1
ATOM 1576 C CA . PHE A 1 201 ? 14.196 -7.403 24.345 1.00 53.38 201 PHE A CA 1
ATOM 1577 C C . PHE A 1 201 ? 14.981 -8.628 23.846 1.00 53.38 201 PHE A C 1
ATOM 1579 O O . PHE A 1 201 ? 14.984 -9.653 24.524 1.00 53.38 201 PHE A O 1
ATOM 1586 N N . ILE A 1 202 ? 15.650 -8.545 22.689 1.00 57.62 202 ILE A N 1
ATOM 1587 C CA . ILE A 1 202 ? 16.493 -9.629 22.139 1.00 57.62 202 ILE A CA 1
ATOM 1588 C C . ILE A 1 202 ? 17.998 -9.387 22.409 1.00 57.62 202 ILE A C 1
ATOM 1590 O O . ILE A 1 202 ? 18.851 -10.149 21.954 1.00 57.62 202 ILE A O 1
ATOM 1594 N N . ARG A 1 203 ? 18.350 -8.361 23.191 1.00 46.69 203 ARG A N 1
ATOM 1595 C CA . ARG A 1 203 ? 19.733 -8.069 23.599 1.00 46.69 203 ARG A CA 1
ATOM 1596 C C . ARG A 1 203 ? 19.973 -8.380 25.069 1.00 46.69 203 ARG A C 1
ATOM 1598 O O . ARG A 1 203 ? 21.089 -8.859 25.364 1.00 46.69 203 ARG A O 1
#

pLDDT: mean 75.65, std 20.44, range [27.78, 94.5]